Protein AF-A0A5B0MD81-F1 (afdb_monomer)

Secondary structure (DSSP, 8-state):
-----------SSTGGGG--HHHHTS-HHHHHHHHHHHHHHHHHHHHTTSTT-HHHHHHHHH--HHHHHHHHH-HHHHHHHHHTTSSS--PPPGGGGGGHHHHHHHHHHHHHHHHHHHHS-GGGGGGHHHHHHHHHHHHHHTSTTHHHHHHHHTT-HHHHHHHHHHHHHHHHHHHHHHHHHHHHHHHHHHT----HHHHHHHHHHHHHHHHHHHHHHHHHHHHHHHH-HHHHHHHHH-GGGSPP-HHHHHHHHHHHHHHHHHHHHHHHHHHHHHHHHHHT--

Organism: NCBI:txid56615

Radius of gyration: 21.49 Å; Cα contacts (8 Å, |Δi|>4): 204; chains: 1; bounding box: 50×43×73 Å

Sequence (282 aa):
MVKQLTPSFITDQCFWKFGFSFSQVLDEKDKVRMNFELLIAHLFLNGNRLRGFQEWDSFEKSFGRKKYLDHLKNPDRLKLSTSLQVEGKEEVPPSLIGTDQEFSGDVNNLVKLFLATLNGPKKTRALSGLVCELLDFININISPGILDRSFKKLGSSKNLRLQFDLILIPTRINYSMAVAMEFHDIAERNGLSLAPKVMESIFISYQDRVISLNKELIKVYSQLKNRYGSLSSWLKQNPEYSKINEKSLNQWLKAMTIIIEECATEAKELDRRIQAAHGIAH

Solvent-accessible surface area (backbone atoms only — not comparable to full-atom values): 16142 Å² total; per-residue (Å²): 139,91,81,83,84,70,83,84,67,72,54,75,74,65,77,69,54,70,62,50,72,75,62,75,74,48,53,72,57,55,50,55,47,51,28,53,54,36,46,50,53,53,40,49,64,57,51,73,69,48,79,89,43,65,56,54,59,52,35,66,76,62,53,63,66,64,61,57,55,57,51,64,67,37,72,80,62,51,59,62,42,59,62,62,69,77,50,98,77,72,79,80,60,76,83,62,59,76,61,45,72,83,49,43,63,49,51,52,41,46,52,51,35,37,54,45,20,71,75,45,59,78,82,43,39,78,44,34,41,44,45,41,51,52,51,49,49,40,24,56,64,74,40,75,59,50,58,60,57,54,34,48,76,69,76,43,35,70,62,52,49,52,54,46,50,44,36,35,45,57,46,53,36,55,48,45,56,49,52,53,51,53,49,50,54,47,35,69,74,67,61,58,86,64,57,35,61,57,53,26,53,39,51,50,55,40,52,52,50,41,54,51,44,50,54,51,48,54,54,57,51,57,57,44,82,75,73,40,71,70,57,55,55,49,39,71,78,40,58,88,51,47,80,76,58,63,68,60,53,52,52,50,52,53,53,51,51,50,55,35,52,50,24,51,50,52,32,53,52,52,53,50,52,52,51,54,61,61,67,67,75,115

pLDDT: mean 77.21, std 17.63, range [24.88, 96.75]

Mean predicted aligned error: 9.78 Å

Structure (mmCIF, N/CA/C/O backbone):
data_AF-A0A5B0MD81-F1
#
_entry.id   AF-A0A5B0MD81-F1
#
loop_
_atom_site.group_PDB
_atom_site.id
_atom_site.type_symbol
_atom_site.label_atom_id
_atom_site.label_alt_id
_atom_site.label_comp_id
_atom_site.label_asym_id
_atom_site.label_entity_id
_atom_site.label_seq_id
_atom_site.pdbx_PDB_ins_code
_atom_site.Cartn_x
_atom_site.Cartn_y
_atom_site.Cartn_z
_atom_site.occupancy
_atom_site.B_iso_or_equiv
_atom_site.auth_seq_id
_atom_site.auth_comp_id
_atom_site.auth_asym_id
_atom_site.auth_atom_id
_atom_site.pdbx_PDB_model_num
ATOM 1 N N . MET A 1 1 ? 16.309 -18.663 2.955 1.00 24.88 1 MET A N 1
ATOM 2 C CA . MET A 1 1 ? 15.019 -19.100 3.532 1.00 24.88 1 MET A CA 1
ATOM 3 C C . MET A 1 1 ? 13.961 -18.066 3.150 1.00 24.88 1 MET A C 1
ATOM 5 O O . MET A 1 1 ? 13.699 -17.156 3.917 1.00 24.88 1 MET A O 1
ATOM 9 N N . VAL A 1 2 ? 13.433 -18.142 1.924 1.00 28.61 2 VAL A N 1
ATOM 10 C CA . VAL A 1 2 ? 12.405 -17.220 1.405 1.00 28.61 2 VAL A CA 1
ATOM 11 C C . VAL A 1 2 ? 11.122 -18.035 1.298 1.00 28.61 2 VAL A C 1
ATOM 13 O O . VAL A 1 2 ? 10.921 -18.770 0.337 1.00 28.61 2 VAL A O 1
ATOM 16 N N . LYS A 1 3 ? 10.311 -18.031 2.355 1.00 25.98 3 LYS A N 1
ATOM 17 C CA . LYS A 1 3 ? 8.990 -18.667 2.357 1.00 25.98 3 LYS A CA 1
ATOM 18 C C . LYS A 1 3 ? 7.984 -17.664 2.907 1.00 25.98 3 LYS A C 1
ATOM 20 O O . LYS A 1 3 ? 8.165 -17.171 4.012 1.00 25.98 3 LYS A O 1
ATOM 25 N N . GLN A 1 4 ? 6.940 -17.437 2.107 1.00 30.12 4 GLN A N 1
ATOM 26 C CA . GLN A 1 4 ? 5.754 -16.614 2.368 1.00 30.12 4 GLN A CA 1
ATOM 27 C C . GLN A 1 4 ? 5.963 -15.093 2.360 1.00 30.12 4 GLN A C 1
ATOM 29 O O . GLN A 1 4 ? 5.659 -14.406 3.328 1.00 30.12 4 GLN A O 1
ATOM 34 N N . LEU A 1 5 ? 6.371 -14.548 1.213 1.00 35.88 5 LEU A N 1
ATOM 35 C CA . LEU A 1 5 ? 5.924 -13.213 0.812 1.00 35.88 5 LEU A CA 1
ATOM 36 C C . LEU A 1 5 ? 4.733 -13.410 -0.131 1.00 35.88 5 LEU A C 1
ATOM 38 O O . LEU A 1 5 ? 4.873 -13.448 -1.343 1.00 35.88 5 LEU A O 1
ATOM 42 N N . THR A 1 6 ? 3.552 -13.667 0.433 1.00 31.86 6 THR A N 1
ATOM 43 C CA . THR A 1 6 ? 2.309 -13.484 -0.331 1.00 31.86 6 THR A CA 1
ATOM 44 C C . THR A 1 6 ? 2.173 -11.984 -0.605 1.00 31.86 6 THR A C 1
ATOM 46 O O . THR A 1 6 ? 2.229 -11.223 0.366 1.00 31.86 6 THR A O 1
ATOM 49 N N . PRO A 1 7 ? 2.033 -11.553 -1.873 1.00 35.59 7 PRO A N 1
ATOM 50 C CA . PRO A 1 7 ? 2.118 -10.148 -2.257 1.00 35.59 7 PRO A CA 1
ATOM 51 C C . PRO A 1 7 ? 1.008 -9.373 -1.559 1.00 35.59 7 PRO A C 1
ATOM 53 O O . PRO A 1 7 ? -0.172 -9.613 -1.804 1.00 35.59 7 PRO A O 1
ATOM 56 N N . SER A 1 8 ? 1.392 -8.492 -0.633 1.00 35.53 8 SER A N 1
ATOM 57 C CA . SER A 1 8 ? 0.434 -7.936 0.309 1.00 35.53 8 SER A CA 1
ATOM 58 C C . SER A 1 8 ? -0.376 -6.760 -0.226 1.00 35.53 8 SER A C 1
ATOM 60 O O . SER A 1 8 ? -1.258 -6.340 0.501 1.00 35.53 8 SER A O 1
ATOM 62 N N . PHE A 1 9 ? -0.184 -6.250 -1.450 1.00 42.00 9 PHE A N 1
ATOM 63 C CA . PHE A 1 9 ? -0.992 -5.134 -1.973 1.00 42.00 9 PHE A CA 1
ATOM 64 C C . PHE A 1 9 ? -0.947 -5.010 -3.492 1.00 42.00 9 PHE A C 1
ATOM 66 O O . PHE A 1 9 ? -0.219 -4.172 -3.994 1.00 42.00 9 PHE A O 1
ATOM 73 N N . ILE A 1 10 ? -1.743 -5.753 -4.265 1.00 45.66 10 ILE A N 1
ATOM 74 C CA . ILE A 1 10 ? -1.863 -5.443 -5.704 1.00 45.66 10 ILE A CA 1
ATOM 75 C C . ILE A 1 10 ? -2.731 -4.198 -5.875 1.00 45.66 10 ILE A C 1
ATOM 77 O O . ILE A 1 10 ? -3.841 -4.309 -6.364 1.00 45.66 10 ILE A O 1
ATOM 81 N N . THR A 1 11 ? -2.266 -3.023 -5.463 1.00 40.81 11 THR A N 1
ATOM 82 C CA . THR A 1 11 ? -2.953 -1.779 -5.791 1.00 40.81 11 THR A CA 1
ATOM 83 C C . THR A 1 11 ? -2.134 -0.534 -5.633 1.00 40.81 11 THR A C 1
ATOM 85 O O . THR A 1 11 ? -1.469 -0.313 -4.629 1.00 40.81 11 THR A O 1
ATOM 88 N N . ASP A 1 12 ? -2.325 0.282 -6.656 1.00 39.66 12 ASP A N 1
ATOM 89 C CA . ASP A 1 12 ? -1.696 1.535 -6.991 1.00 39.66 12 ASP A CA 1
ATOM 90 C C . ASP A 1 12 ? -0.222 1.482 -7.423 1.00 39.66 12 ASP A C 1
ATOM 92 O O . ASP A 1 12 ? 0.716 1.141 -6.704 1.00 39.66 12 ASP A O 1
ATOM 96 N N . GLN A 1 13 ? -0.050 1.886 -8.683 1.00 49.25 13 GLN A N 1
ATOM 97 C CA . GLN A 1 13 ? 1.169 2.373 -9.333 1.00 49.25 13 GLN A CA 1
ATOM 98 C C . GLN A 1 13 ? 2.310 1.396 -9.619 1.00 49.25 13 GLN A C 1
ATOM 100 O O . GLN A 1 13 ? 3.076 1.663 -10.538 1.00 49.25 13 GLN A O 1
ATOM 105 N N . CYS A 1 14 ? 2.449 0.283 -8.909 1.00 44.81 14 CYS A N 1
ATOM 106 C CA . CYS A 1 14 ? 3.584 -0.614 -9.149 1.00 44.81 14 CYS A CA 1
ATOM 107 C C . CYS A 1 14 ? 3.372 -1.451 -10.423 1.00 44.81 14 CYS A C 1
ATOM 109 O O . CYS A 1 14 ? 4.181 -1.407 -11.343 1.00 44.81 14 CYS A O 1
ATOM 111 N N . PHE A 1 15 ? 2.216 -2.111 -10.541 1.00 48.97 15 PHE A N 1
ATOM 112 C CA . PHE A 1 15 ? 1.942 -3.010 -11.668 1.00 48.97 15 PHE A CA 1
ATOM 113 C C . PHE A 1 15 ? 1.731 -2.285 -13.010 1.00 48.97 15 PHE A C 1
ATOM 115 O O . PHE A 1 15 ? 2.049 -2.816 -14.070 1.00 48.97 15 PHE A O 1
ATOM 122 N N . TRP A 1 16 ? 1.223 -1.049 -12.971 1.00 45.81 16 TRP A N 1
ATOM 123 C CA . TRP A 1 16 ? 0.988 -0.221 -14.161 1.00 45.81 16 TRP A CA 1
ATOM 124 C C . TRP A 1 16 ? 2.276 0.151 -14.893 1.00 45.81 16 TRP A C 1
ATOM 126 O O . TRP A 1 16 ? 2.296 0.263 -16.116 1.00 45.81 16 TRP A O 1
ATOM 136 N N . LYS A 1 17 ? 3.365 0.321 -14.139 1.00 49.31 17 LYS A N 1
ATOM 137 C CA . LYS A 1 17 ? 4.661 0.731 -14.682 1.00 49.31 17 LYS A CA 1
ATOM 138 C C . LYS A 1 17 ? 5.317 -0.363 -15.508 1.00 49.31 17 LYS A C 1
ATOM 140 O O . LYS A 1 17 ? 6.112 -0.035 -16.374 1.00 49.31 17 LYS A O 1
ATOM 145 N N . PHE A 1 18 ? 4.908 -1.623 -15.339 1.00 49.41 18 PHE A N 1
ATOM 146 C CA . PHE A 1 18 ? 5.368 -2.738 -16.169 1.00 49.41 18 PHE A CA 1
ATOM 147 C C . PHE A 1 18 ? 5.009 -2.603 -17.653 1.00 49.41 18 PHE A C 1
ATOM 149 O O . PHE A 1 18 ? 5.420 -3.439 -18.452 1.00 49.41 18 PHE A O 1
ATOM 156 N N . GLY A 1 19 ? 4.261 -1.560 -18.039 1.00 44.69 19 GLY A N 1
ATOM 157 C CA . GLY A 1 19 ? 4.123 -1.164 -19.436 1.00 44.69 19 GLY A CA 1
ATOM 158 C C . GLY A 1 19 ? 3.398 -2.202 -20.283 1.00 44.69 19 GLY A C 1
ATOM 159 O O . GLY A 1 19 ? 3.498 -2.163 -21.508 1.00 44.69 19 GLY A O 1
ATOM 160 N N . PHE A 1 20 ? 2.666 -3.127 -19.649 1.00 53.06 20 PHE A N 1
ATOM 161 C CA . PHE A 1 20 ? 1.848 -4.092 -20.361 1.00 53.06 20 PHE A CA 1
ATOM 162 C C . PHE A 1 20 ? 0.929 -3.344 -21.325 1.00 53.06 20 PHE A C 1
ATOM 164 O O . PHE A 1 20 ? 0.234 -2.412 -20.918 1.00 53.06 20 PHE A O 1
ATOM 171 N N . SER A 1 21 ? 0.895 -3.751 -22.592 1.00 46.81 21 SER A N 1
ATOM 172 C CA . SER A 1 21 ? 0.179 -3.030 -23.653 1.00 46.81 21 SER A CA 1
ATOM 173 C C . SER A 1 21 ? -1.307 -2.844 -23.323 1.00 46.81 21 SER A C 1
ATOM 175 O O . SER A 1 21 ? -1.894 -1.815 -23.644 1.00 46.81 21 SER A O 1
ATOM 177 N N . PHE A 1 22 ? -1.900 -3.795 -22.590 1.00 54.06 22 PHE A N 1
ATOM 178 C CA . PHE A 1 22 ? -3.286 -3.699 -22.130 1.00 54.06 22 PHE A CA 1
ATOM 179 C C . PHE A 1 22 ? -3.524 -2.560 -21.123 1.00 54.06 22 PHE A C 1
ATOM 181 O O . PHE A 1 22 ? -4.648 -2.103 -20.988 1.00 54.06 22 PHE A O 1
ATOM 188 N N . SER A 1 23 ? -2.503 -2.081 -20.407 1.00 54.38 23 SER A N 1
ATOM 189 C CA . SER A 1 23 ? -2.638 -0.964 -19.461 1.00 54.38 23 SER A CA 1
ATOM 190 C C . SER A 1 23 ? -2.698 0.403 -20.137 1.00 54.38 23 SER A C 1
ATOM 192 O O . SER A 1 23 ? -3.264 1.341 -19.578 1.00 54.38 23 SER A O 1
ATOM 194 N N . GLN A 1 24 ? -2.135 0.510 -21.344 1.00 57.88 24 GLN A N 1
ATOM 195 C CA . GLN A 1 24 ? -2.112 1.744 -22.130 1.00 57.88 24 GLN A CA 1
ATOM 196 C C . GLN A 1 24 ? -3.473 2.044 -22.768 1.00 57.88 24 GLN A C 1
ATOM 198 O O . GLN A 1 24 ? -3.741 3.189 -23.114 1.00 57.88 24 GLN A O 1
ATOM 203 N N . VAL A 1 25 ? -4.336 1.031 -22.896 1.00 65.62 25 VAL A N 1
ATOM 204 C CA . VAL A 1 25 ? -5.698 1.175 -23.432 1.00 65.62 25 VAL A CA 1
ATOM 205 C C . VAL A 1 25 ? -6.753 1.417 -22.351 1.00 65.62 25 VAL A C 1
ATOM 207 O O . VAL A 1 25 ? -7.907 1.664 -22.686 1.00 65.62 25 VAL A O 1
ATOM 210 N N . LEU A 1 26 ? -6.379 1.346 -21.068 1.00 67.38 26 LEU A N 1
ATOM 211 C CA . LEU A 1 26 ? -7.293 1.622 -19.962 1.00 67.38 26 LEU A CA 1
ATOM 212 C C . LEU A 1 26 ? -7.318 3.115 -19.661 1.00 67.38 26 LEU A C 1
ATOM 214 O O . LEU A 1 26 ? -6.270 3.744 -19.472 1.00 67.38 26 LEU A O 1
ATOM 218 N N . ASP A 1 27 ? -8.525 3.662 -19.559 1.00 73.44 27 ASP A N 1
ATOM 219 C CA . ASP A 1 27 ? -8.708 5.010 -19.050 1.00 73.44 27 ASP A CA 1
ATOM 220 C C . ASP A 1 27 ? -8.428 5.069 -17.535 1.00 73.44 27 ASP A C 1
ATOM 222 O O . ASP A 1 27 ? -8.284 4.054 -16.844 1.00 73.44 27 ASP A O 1
ATOM 226 N N . GLU A 1 28 ? -8.299 6.280 -16.995 1.00 72.75 28 GLU A N 1
ATOM 227 C CA . GLU A 1 28 ? -7.980 6.469 -15.575 1.00 72.75 28 GLU A CA 1
ATOM 228 C C . GLU A 1 28 ? -9.060 5.890 -14.647 1.00 72.75 28 GLU A C 1
ATOM 230 O O . GLU A 1 28 ? -8.778 5.412 -13.549 1.00 72.75 28 GLU A O 1
ATOM 235 N N . LYS A 1 29 ? -10.310 5.862 -15.108 1.00 75.94 29 LYS A N 1
ATOM 236 C CA . LYS A 1 29 ? -11.444 5.343 -14.348 1.00 75.94 29 LYS A CA 1
ATOM 237 C C . LYS A 1 29 ? -11.365 3.828 -14.198 1.00 75.94 29 LYS A C 1
ATOM 239 O O . LYS A 1 29 ? -11.572 3.312 -13.097 1.00 75.94 29 LYS A O 1
ATOM 244 N N . ASP A 1 30 ? -11.050 3.120 -15.273 1.00 77.50 30 ASP A N 1
ATOM 245 C CA . ASP A 1 30 ? -10.854 1.678 -15.253 1.00 77.50 30 ASP A CA 1
ATOM 246 C C . ASP A 1 30 ? -9.671 1.309 -14.361 1.00 77.50 30 ASP A C 1
ATOM 248 O O . ASP A 1 30 ? -9.776 0.367 -13.574 1.00 77.50 30 ASP A O 1
ATOM 252 N N . LYS A 1 31 ? -8.593 2.103 -14.373 1.00 74.56 31 LYS A N 1
ATOM 253 C CA . LYS A 1 31 ? -7.455 1.916 -13.458 1.00 74.56 31 LYS A CA 1
ATOM 254 C C . LYS A 1 31 ? -7.861 2.066 -11.994 1.00 74.56 31 LYS A C 1
ATOM 256 O O . LYS A 1 31 ? -7.587 1.173 -11.191 1.00 74.56 31 LYS A O 1
ATOM 261 N N . VAL A 1 32 ? -8.561 3.147 -11.643 1.00 78.88 32 VAL A N 1
ATOM 262 C CA . VAL A 1 32 ? -9.052 3.393 -10.275 1.00 78.88 32 VAL A CA 1
ATOM 263 C C . VAL A 1 32 ? -10.014 2.287 -9.829 1.00 78.88 32 VAL A C 1
ATOM 265 O O . VAL A 1 32 ? -9.937 1.812 -8.694 1.00 78.88 32 VAL A O 1
ATOM 268 N N . ARG A 1 33 ? -10.890 1.813 -10.720 1.00 82.62 33 ARG A N 1
ATOM 269 C CA . ARG A 1 33 ? -11.793 0.696 -10.430 1.00 82.62 33 ARG A CA 1
ATOM 270 C C . ARG A 1 33 ? -11.046 -0.618 -10.227 1.00 82.62 33 ARG A C 1
ATOM 272 O O . ARG A 1 33 ? -11.323 -1.317 -9.255 1.00 82.62 33 ARG A O 1
ATOM 279 N N . MET A 1 34 ? -10.127 -0.965 -11.125 1.00 79.31 34 MET A N 1
ATOM 280 C CA . MET A 1 34 ? -9.303 -2.167 -10.999 1.00 79.31 34 MET A CA 1
ATOM 281 C C . MET A 1 34 ? -8.526 -2.149 -9.690 1.00 79.31 34 MET A C 1
ATOM 283 O O . MET A 1 34 ? -8.518 -3.154 -8.983 1.00 79.31 34 MET A O 1
ATOM 287 N N . ASN A 1 35 ? -7.964 -0.992 -9.326 1.00 78.19 35 ASN A N 1
ATOM 288 C CA . ASN A 1 35 ? -7.345 -0.808 -8.028 1.00 78.19 35 ASN A CA 1
ATOM 289 C C . ASN A 1 35 ? -8.349 -1.144 -6.908 1.00 78.19 35 ASN A C 1
ATOM 291 O O . ASN A 1 35 ? -8.144 -2.076 -6.136 1.00 78.19 35 ASN A O 1
ATOM 295 N N . PHE A 1 36 ? -9.493 -0.467 -6.847 1.00 85.44 36 PHE A N 1
ATOM 296 C CA . PHE A 1 36 ? -10.475 -0.748 -5.799 1.00 85.44 36 PHE A CA 1
ATOM 297 C C . PHE A 1 36 ? -10.835 -2.241 -5.686 1.00 85.44 36 PHE A C 1
ATOM 299 O O . PHE A 1 36 ? -10.861 -2.803 -4.591 1.00 85.44 36 PHE A O 1
ATOM 306 N N . GLU A 1 37 ? -11.078 -2.910 -6.812 1.00 85.62 37 GLU A N 1
ATOM 307 C CA . GLU A 1 37 ? -11.433 -4.327 -6.818 1.00 85.62 37 GLU A CA 1
ATOM 308 C C . GLU A 1 37 ? -10.306 -5.231 -6.298 1.00 85.62 37 GLU A C 1
ATOM 310 O O . GLU A 1 37 ? -10.585 -6.169 -5.545 1.00 85.62 37 GLU A O 1
ATOM 315 N N . LEU A 1 38 ? -9.050 -4.932 -6.632 1.00 82.62 38 LEU A N 1
ATOM 316 C CA . LEU A 1 38 ? -7.890 -5.673 -6.143 1.00 82.62 38 LEU A CA 1
ATOM 317 C C . LEU A 1 38 ? -7.631 -5.428 -4.647 1.00 82.62 38 LEU A C 1
ATOM 319 O O . LEU A 1 38 ? -7.345 -6.389 -3.930 1.00 82.62 38 LEU A O 1
ATOM 323 N N . LEU A 1 39 ? -7.819 -4.196 -4.149 1.00 85.38 39 LEU A N 1
ATOM 324 C CA . LEU A 1 39 ? -7.737 -3.876 -2.714 1.00 85.38 39 LEU A CA 1
ATOM 325 C C . LEU A 1 39 ? -8.718 -4.729 -1.921 1.00 85.38 39 LEU A C 1
ATOM 327 O O . LEU A 1 39 ? -8.351 -5.366 -0.932 1.00 85.38 39 LEU A O 1
ATOM 331 N N . ILE A 1 40 ? -9.971 -4.760 -2.377 1.00 87.38 40 ILE A N 1
ATOM 332 C CA . ILE A 1 40 ? -11.032 -5.530 -1.733 1.00 87.38 40 ILE A CA 1
ATOM 333 C C . ILE A 1 40 ? -10.737 -7.021 -1.799 1.00 87.38 40 ILE A C 1
ATOM 335 O O . ILE A 1 40 ? -10.794 -7.690 -0.769 1.00 87.38 40 ILE A O 1
ATOM 339 N N . ALA A 1 41 ? -10.394 -7.550 -2.974 1.00 86.25 41 ALA A N 1
ATOM 340 C CA . ALA A 1 41 ? -10.077 -8.967 -3.120 1.00 86.25 41 ALA A CA 1
ATOM 341 C C . ALA A 1 41 ? -8.944 -9.383 -2.173 1.00 86.25 41 ALA A C 1
ATOM 343 O O . ALA A 1 41 ? -9.030 -10.416 -1.507 1.00 86.25 41 ALA A O 1
ATOM 344 N N . HIS A 1 42 ? -7.911 -8.549 -2.063 1.00 82.69 42 HIS A N 1
ATOM 345 C CA . HIS A 1 42 ? -6.763 -8.843 -1.231 1.00 82.69 42 HIS A CA 1
ATOM 346 C C . HIS A 1 42 ? -7.061 -8.711 0.274 1.00 82.69 42 HIS A C 1
ATOM 348 O O . HIS A 1 42 ? -6.655 -9.575 1.060 1.00 82.69 42 HIS A O 1
ATOM 354 N N . LEU A 1 43 ? -7.838 -7.703 0.685 1.00 88.44 43 LEU A N 1
ATOM 355 C CA . LEU A 1 43 ? -8.327 -7.583 2.059 1.00 88.44 43 LEU A CA 1
ATOM 356 C C . LEU A 1 43 ? -9.171 -8.805 2.454 1.00 88.44 43 LEU A C 1
ATOM 358 O O . LEU A 1 43 ? -8.910 -9.405 3.493 1.00 88.44 43 LEU A O 1
ATOM 362 N N . PHE A 1 44 ? -10.123 -9.221 1.612 1.00 90.12 44 PHE A N 1
ATOM 363 C CA . PHE A 1 44 ? -10.991 -10.377 1.876 1.00 90.12 44 PHE A CA 1
ATOM 364 C C . PHE A 1 44 ? -10.220 -11.696 1.916 1.00 90.12 44 PHE A C 1
ATOM 366 O O . PHE A 1 44 ? -10.450 -12.514 2.806 1.00 90.12 44 PHE A O 1
ATOM 373 N N . LEU A 1 45 ? -9.253 -11.893 1.015 1.00 87.94 45 LEU A N 1
ATOM 374 C CA . LEU A 1 45 ? -8.413 -13.091 1.011 1.00 87.94 45 LEU A CA 1
ATOM 375 C C . LEU A 1 45 ? -7.664 -13.277 2.338 1.00 87.94 45 LEU A C 1
ATOM 377 O O . LEU A 1 45 ? -7.542 -14.402 2.824 1.00 87.94 45 LEU A O 1
ATOM 381 N N . ASN A 1 46 ? -7.154 -12.191 2.922 1.00 87.50 46 ASN A N 1
ATOM 382 C CA . ASN A 1 46 ? -6.427 -12.251 4.190 1.00 87.50 46 ASN A CA 1
ATOM 383 C C . ASN A 1 46 ? -7.358 -12.231 5.400 1.00 87.50 46 ASN A C 1
ATOM 385 O O . ASN A 1 46 ? -7.101 -12.944 6.369 1.00 87.50 46 ASN A O 1
ATOM 389 N N . GLY A 1 47 ? -8.447 -11.468 5.340 1.00 88.94 47 GLY A N 1
ATOM 390 C CA . GLY A 1 47 ? -9.433 -11.391 6.411 1.00 88.94 47 GLY A CA 1
ATOM 391 C C . GLY A 1 47 ? -10.103 -12.735 6.665 1.00 88.94 47 GLY A C 1
ATOM 392 O O . GLY A 1 47 ? -10.124 -13.204 7.800 1.00 88.94 47 GLY A O 1
ATOM 393 N N . ASN A 1 48 ? -10.480 -13.449 5.602 1.00 90.38 48 ASN A N 1
ATOM 394 C CA . ASN A 1 48 ? -11.130 -14.760 5.697 1.00 90.38 48 ASN A CA 1
ATOM 395 C C . ASN A 1 48 ? -10.227 -15.861 6.280 1.00 90.38 48 ASN A C 1
ATOM 397 O O . ASN A 1 48 ? -10.707 -16.927 6.671 1.00 90.38 48 ASN A O 1
ATOM 401 N N . ARG A 1 49 ? -8.913 -15.619 6.391 1.00 88.81 49 ARG A N 1
ATOM 402 C CA . ARG A 1 49 ? -7.983 -16.515 7.100 1.00 88.81 49 ARG A CA 1
ATOM 403 C C . ARG A 1 49 ? -8.063 -16.353 8.623 1.00 88.81 49 ARG A C 1
ATOM 405 O O . ARG A 1 49 ? -7.623 -17.242 9.351 1.00 88.81 49 ARG A O 1
ATOM 412 N N . LEU A 1 50 ? -8.635 -15.260 9.128 1.00 86.12 50 LEU A N 1
ATOM 413 C CA . LEU A 1 50 ? -8.741 -14.955 10.556 1.00 86.12 50 LEU A CA 1
ATOM 414 C C . LEU A 1 50 ? -10.056 -15.460 11.156 1.00 86.12 50 LEU A C 1
ATOM 416 O O . LEU A 1 50 ? -10.898 -14.686 11.603 1.00 86.12 50 LEU A O 1
ATOM 420 N N . ARG A 1 51 ? -10.207 -16.787 11.231 1.00 79.62 51 ARG A N 1
ATOM 421 C CA . ARG A 1 51 ? -11.387 -17.412 11.853 1.00 79.62 51 ARG A CA 1
ATOM 422 C C . ARG A 1 51 ? -11.627 -16.891 13.278 1.00 79.62 51 ARG A C 1
ATOM 424 O O . ARG A 1 51 ? -10.708 -16.904 14.106 1.00 79.62 51 ARG A O 1
ATOM 431 N N . GLY A 1 52 ? -12.871 -16.493 13.552 1.00 81.44 52 GLY A N 1
ATOM 432 C CA . GLY A 1 52 ? -13.338 -16.048 14.868 1.00 81.44 52 GLY A CA 1
ATOM 433 C C . GLY A 1 52 ? -12.938 -14.620 15.246 1.00 81.44 52 GLY A C 1
ATOM 434 O O . GLY A 1 52 ? -13.016 -14.270 16.422 1.00 81.44 52 GLY A O 1
ATOM 435 N N . PHE A 1 53 ? -12.472 -13.805 14.293 1.00 89.88 53 PHE A N 1
ATOM 436 C CA . PHE A 1 53 ? -12.224 -12.384 14.525 1.00 89.88 53 PHE A CA 1
ATOM 437 C C . PHE A 1 53 ? -13.511 -11.586 14.273 1.00 89.88 53 PHE A C 1
ATOM 439 O O . PHE A 1 53 ? -13.846 -11.268 13.135 1.00 89.88 53 PHE A O 1
ATOM 446 N N . GLN A 1 54 ? -14.241 -11.274 15.347 1.00 89.62 54 GLN A N 1
ATOM 447 C CA . GLN A 1 54 ? -15.599 -10.720 15.275 1.00 89.62 54 GLN A CA 1
ATOM 448 C C . GLN A 1 54 ? -15.687 -9.398 14.504 1.00 89.62 54 GLN A C 1
ATOM 450 O O . GLN A 1 54 ? -16.680 -9.142 13.819 1.00 89.62 54 GLN A O 1
ATOM 455 N N . GLU A 1 55 ? -14.664 -8.551 14.595 1.00 91.00 55 GLU A N 1
ATOM 456 C CA . GLU A 1 55 ? -14.613 -7.279 13.880 1.00 91.00 55 GLU A CA 1
ATOM 457 C C . GLU A 1 55 ? -14.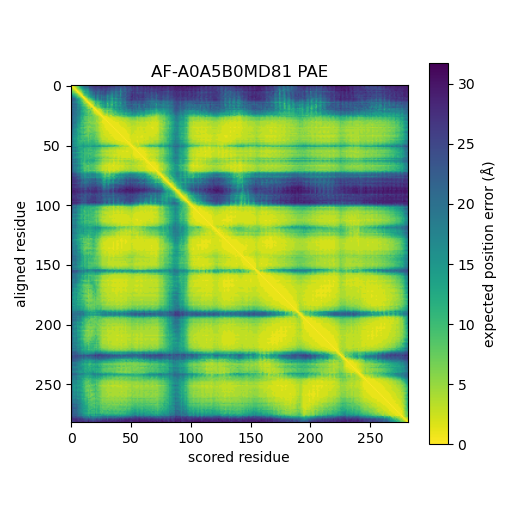456 -7.478 12.373 1.00 91.00 55 GLU A C 1
ATOM 459 O O . GLU A 1 55 ? -15.057 -6.725 11.604 1.00 91.00 55 GLU A O 1
ATOM 464 N N . TRP A 1 56 ? -13.722 -8.513 11.945 1.00 92.50 56 TRP A N 1
ATOM 465 C CA . TRP A 1 56 ? -13.686 -8.916 10.539 1.00 92.50 56 TRP A CA 1
ATOM 466 C C . TRP A 1 56 ? -15.051 -9.426 10.085 1.00 92.50 56 TRP A C 1
ATOM 468 O O . TRP A 1 56 ? -15.588 -8.902 9.115 1.00 92.50 56 TRP A O 1
ATOM 478 N N . ASP A 1 57 ? -15.652 -10.363 10.823 1.00 90.38 57 ASP A N 1
ATOM 479 C CA . ASP A 1 57 ? -16.957 -10.940 10.469 1.00 90.38 57 ASP A CA 1
ATOM 480 C C . ASP A 1 57 ? -18.051 -9.856 10.376 1.00 90.38 57 ASP A C 1
ATOM 482 O O . ASP A 1 57 ? -18.958 -9.916 9.543 1.00 90.38 57 ASP A O 1
ATOM 486 N N . SER A 1 58 ? -17.972 -8.837 11.237 1.00 89.69 58 SER A N 1
ATOM 487 C CA . SER A 1 58 ? -18.884 -7.688 11.231 1.00 89.69 58 SER A CA 1
ATOM 488 C C . SER A 1 58 ? -18.649 -6.770 10.030 1.00 89.69 58 SER A C 1
ATOM 490 O O . SER A 1 58 ? -19.605 -6.292 9.412 1.00 89.69 58 SER A O 1
ATOM 492 N N . PHE A 1 59 ? -17.385 -6.516 9.685 1.00 91.44 59 PHE A N 1
ATOM 493 C CA . PHE A 1 59 ? -17.027 -5.756 8.493 1.00 91.44 59 PHE A CA 1
ATOM 494 C C . PHE A 1 59 ? -17.475 -6.482 7.218 1.00 91.44 59 PHE A C 1
ATOM 496 O O . PHE A 1 59 ? -18.175 -5.886 6.406 1.00 91.44 59 PHE A O 1
ATOM 503 N N . GLU A 1 60 ? -17.163 -7.772 7.081 1.00 91.38 60 GLU A N 1
ATOM 504 C CA . GLU A 1 60 ? -17.506 -8.591 5.913 1.00 91.38 60 GLU A CA 1
ATOM 505 C C . GLU A 1 60 ? -19.011 -8.552 5.613 1.00 91.38 60 GLU A C 1
ATOM 507 O O . GLU A 1 60 ? -19.417 -8.324 4.474 1.00 91.38 60 GLU A O 1
ATOM 512 N N . LYS A 1 61 ? -19.850 -8.695 6.647 1.00 88.44 61 LYS A N 1
ATOM 513 C CA . LYS A 1 61 ? -21.317 -8.661 6.513 1.00 88.44 61 LYS A CA 1
ATOM 514 C C . LYS A 1 61 ? -21.876 -7.292 6.142 1.00 88.44 61 LYS A C 1
ATOM 516 O O . LYS A 1 61 ? -22.965 -7.217 5.579 1.00 88.44 61 LYS A O 1
ATOM 521 N N . SER A 1 62 ? -21.189 -6.217 6.521 1.00 86.69 62 SER A N 1
ATOM 522 C CA . SER A 1 62 ? -21.698 -4.850 6.367 1.00 86.69 62 SER A CA 1
ATOM 523 C C . SER A 1 62 ? -21.130 -4.117 5.157 1.00 86.69 62 SER A C 1
ATOM 525 O O . SER A 1 62 ? -21.751 -3.164 4.693 1.00 86.69 62 SER A O 1
ATOM 527 N N . PHE A 1 63 ? -19.978 -4.540 4.634 1.00 89.06 63 PHE A N 1
ATOM 528 C CA . PHE A 1 63 ? -19.288 -3.822 3.573 1.00 89.06 63 PHE A CA 1
ATOM 529 C C . PHE A 1 63 ? -20.029 -3.911 2.234 1.00 89.06 63 PHE A C 1
ATOM 531 O O . PHE A 1 63 ? -20.105 -4.958 1.585 1.00 89.06 63 PHE A O 1
ATOM 538 N N . GLY A 1 64 ? -20.543 -2.775 1.771 1.00 86.31 64 GLY A N 1
ATOM 539 C CA . GLY A 1 64 ? -21.314 -2.697 0.540 1.00 86.31 64 GLY A CA 1
ATOM 540 C C . GLY A 1 64 ? -20.429 -2.502 -0.686 1.00 86.31 64 GLY A C 1
ATOM 541 O O . GLY A 1 64 ? -20.399 -1.408 -1.236 1.00 86.31 64 GLY A O 1
ATOM 542 N N . ARG A 1 65 ? -19.754 -3.541 -1.198 1.00 87.19 65 ARG A N 1
ATOM 543 C CA . ARG A 1 65 ? -18.883 -3.410 -2.397 1.00 87.19 65 ARG A CA 1
ATOM 544 C C . ARG A 1 65 ? -19.586 -2.742 -3.592 1.00 87.19 65 ARG A C 1
ATOM 546 O O . ARG A 1 65 ? -18.975 -1.940 -4.295 1.00 87.19 65 ARG A O 1
ATOM 553 N N . LYS A 1 66 ? -20.869 -3.055 -3.822 1.00 87.31 66 LYS A N 1
ATOM 554 C CA . LYS A 1 66 ? -21.637 -2.578 -4.985 1.00 87.31 66 LYS A CA 1
ATOM 555 C C . LYS A 1 66 ? -21.750 -1.048 -5.049 1.00 87.31 66 LYS A C 1
ATOM 557 O O . LYS A 1 66 ? -21.521 -0.492 -6.116 1.00 87.31 66 LYS A O 1
ATOM 562 N N . LYS A 1 67 ? -22.015 -0.368 -3.925 1.00 87.75 67 LYS A N 1
ATOM 563 C CA . LYS A 1 67 ? -22.159 1.103 -3.910 1.00 87.75 67 LYS A CA 1
ATOM 564 C C . LYS A 1 67 ? -20.871 1.828 -4.309 1.00 87.75 67 LYS A C 1
ATOM 566 O O . LYS A 1 67 ? -20.929 2.809 -5.039 1.00 87.75 67 LYS A O 1
ATOM 571 N N . TYR A 1 68 ? -19.704 1.306 -3.927 1.00 88.19 68 TYR A N 1
ATOM 572 C CA . TYR A 1 68 ? -18.418 1.862 -4.360 1.00 88.19 68 TYR A CA 1
ATOM 573 C C . TYR A 1 68 ? -18.188 1.677 -5.861 1.00 88.19 68 TYR A C 1
ATOM 575 O O . TYR A 1 68 ? -17.763 2.607 -6.540 1.00 88.19 68 TYR A O 1
ATOM 583 N N . LEU A 1 69 ? -18.508 0.497 -6.399 1.00 86.75 69 LEU A N 1
ATOM 584 C CA . LEU A 1 69 ? -18.386 0.244 -7.835 1.00 86.75 69 LEU A CA 1
ATOM 585 C C . LEU A 1 69 ? -19.336 1.119 -8.650 1.00 86.75 69 LEU A C 1
ATOM 587 O O . LEU A 1 69 ? -18.952 1.616 -9.704 1.00 86.75 69 LEU A O 1
ATOM 591 N N . ASP A 1 70 ? -20.558 1.323 -8.171 1.00 85.75 70 ASP A N 1
ATOM 592 C CA . ASP A 1 70 ? -21.528 2.181 -8.843 1.00 85.75 70 ASP A CA 1
ATOM 593 C C . ASP A 1 70 ? -21.125 3.665 -8.748 1.00 85.75 70 ASP A C 1
ATOM 595 O O . ASP A 1 70 ? -21.263 4.393 -9.732 1.00 85.75 70 ASP A O 1
ATOM 599 N N . HIS A 1 71 ? -20.504 4.093 -7.640 1.00 83.62 71 HIS A N 1
ATOM 600 C CA . HIS A 1 71 ? -19.884 5.417 -7.523 1.00 83.62 71 HIS A CA 1
ATOM 601 C C . HIS A 1 71 ? -18.752 5.611 -8.544 1.00 83.62 71 HIS A C 1
ATOM 603 O O . HIS A 1 71 ? -18.753 6.593 -9.283 1.00 83.62 71 HIS A O 1
ATOM 609 N N . LEU A 1 72 ? -17.832 4.647 -8.646 1.00 82.19 72 LEU A N 1
ATOM 610 C CA . LEU A 1 72 ? -16.706 4.682 -9.589 1.00 82.19 72 LEU A CA 1
ATOM 611 C C . LEU A 1 72 ? -17.139 4.576 -11.058 1.00 82.19 72 LEU A C 1
ATOM 613 O O . LEU A 1 72 ? -16.384 4.934 -11.956 1.00 82.19 72 LEU A O 1
ATOM 617 N N . LYS A 1 73 ? -18.360 4.111 -11.344 1.00 78.81 73 LYS A N 1
ATOM 618 C CA . LYS A 1 73 ? -18.914 4.119 -12.705 1.00 78.81 73 LYS A CA 1
ATOM 619 C C . LYS A 1 73 ? -19.422 5.492 -13.139 1.00 78.81 73 LYS A C 1
ATOM 621 O O . LYS A 1 73 ? -19.575 5.685 -14.346 1.00 78.81 73 LYS A O 1
ATOM 626 N N . ASN A 1 74 ? -19.673 6.425 -12.222 1.00 74.25 74 ASN A N 1
ATOM 627 C CA . ASN A 1 74 ? -20.241 7.728 -12.552 1.00 74.25 74 ASN A CA 1
ATOM 628 C C . ASN A 1 74 ? -19.133 8.747 -12.925 1.00 74.25 74 ASN A C 1
ATOM 630 O O . ASN A 1 74 ? -18.363 9.151 -12.051 1.00 74.25 74 ASN A O 1
ATOM 634 N N . PRO A 1 75 ? -19.035 9.174 -14.201 1.00 60.88 75 PRO A N 1
ATOM 635 C CA . PRO A 1 75 ? -17.945 10.028 -14.684 1.00 60.88 75 PRO A CA 1
ATOM 636 C C . PRO A 1 75 ? -17.927 11.434 -14.066 1.00 60.88 75 PRO A C 1
ATOM 638 O O . PRO A 1 75 ? -16.852 12.018 -13.932 1.00 60.88 75 PRO A O 1
ATOM 641 N N . ASP A 1 76 ? -19.075 11.960 -13.635 1.00 62.47 76 ASP A N 1
ATOM 642 C CA . ASP A 1 76 ? -19.157 13.303 -13.048 1.00 62.47 76 ASP A CA 1
ATOM 643 C C . ASP A 1 76 ? -18.616 13.346 -11.612 1.00 62.47 76 ASP A C 1
ATOM 645 O O . ASP A 1 76 ? -18.189 14.394 -11.137 1.00 62.47 76 ASP A O 1
ATOM 649 N N . ARG A 1 77 ? -18.580 12.198 -10.921 1.00 61.94 77 ARG A N 1
ATOM 650 C CA . ARG A 1 77 ? -18.138 12.097 -9.519 1.00 61.94 77 ARG A CA 1
ATOM 651 C C . ARG A 1 77 ? -16.628 11.895 -9.367 1.00 61.94 77 ARG A C 1
ATOM 653 O O . ARG A 1 77 ? -16.056 12.357 -8.388 1.00 61.94 77 ARG A O 1
ATOM 660 N N . LEU A 1 78 ? -15.978 11.277 -10.355 1.00 56.44 78 LEU A N 1
ATOM 661 C CA . LEU A 1 78 ? -14.522 11.068 -10.383 1.00 56.44 78 LEU A CA 1
ATOM 662 C C . LEU A 1 78 ? -13.733 12.352 -10.676 1.00 56.44 78 LEU A C 1
ATOM 664 O O . LEU A 1 78 ? -12.661 12.552 -10.119 1.00 56.44 78 LEU A O 1
ATOM 668 N N . LYS A 1 79 ? -14.265 13.256 -11.509 1.00 50.22 79 LYS A N 1
ATOM 669 C CA . LYS A 1 79 ? -13.571 14.509 -11.865 1.00 50.22 79 LYS A CA 1
ATOM 670 C C . LYS A 1 79 ? -13.344 15.445 -10.669 1.00 50.22 79 LYS A C 1
ATOM 672 O O . LYS A 1 79 ? -12.370 16.190 -10.668 1.00 50.22 79 LYS A O 1
ATOM 677 N N . LEU A 1 80 ? -14.208 15.384 -9.653 1.00 48.53 80 LEU A N 1
ATOM 678 C CA . LEU A 1 80 ? -14.119 16.202 -8.436 1.00 48.53 80 LEU A CA 1
ATOM 679 C C . LEU A 1 80 ? -13.015 15.745 -7.466 1.00 48.53 80 LEU A C 1
ATOM 681 O O . LEU A 1 80 ? -12.494 16.570 -6.719 1.00 48.53 80 LEU A O 1
ATOM 685 N N . SER A 1 81 ? -12.645 14.458 -7.458 1.00 46.31 81 SER A N 1
ATOM 686 C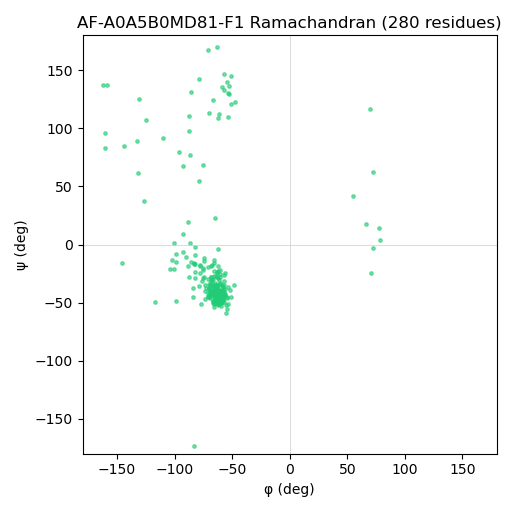 CA . SER A 1 81 ? -11.593 13.941 -6.569 1.00 46.31 81 SER A CA 1
ATOM 687 C C . SER A 1 81 ? -10.183 14.183 -7.116 1.00 46.31 81 SER A C 1
ATOM 689 O O . SER A 1 81 ? -9.257 14.384 -6.332 1.00 46.31 81 SER A O 1
ATOM 691 N N . THR A 1 82 ? -10.010 14.243 -8.442 1.00 41.38 82 THR A N 1
ATOM 692 C CA . THR A 1 82 ? -8.710 14.509 -9.087 1.00 41.38 82 THR A CA 1
ATOM 693 C C . THR A 1 82 ? -8.332 15.995 -9.076 1.00 41.38 82 THR A C 1
ATOM 695 O O . THR A 1 82 ? -7.164 16.326 -8.887 1.00 41.38 82 THR A O 1
ATOM 698 N N . SER A 1 83 ? -9.300 16.910 -9.224 1.00 34.81 83 SER A N 1
ATOM 699 C CA . SER A 1 83 ? -9.045 18.362 -9.235 1.00 34.81 83 SER A CA 1
ATOM 700 C C . SER A 1 83 ? -8.549 18.905 -7.889 1.00 34.81 83 SER A C 1
ATOM 702 O O . SER A 1 83 ?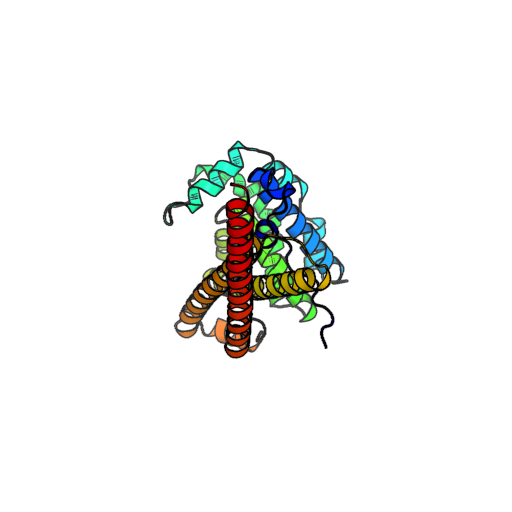 -7.756 19.837 -7.861 1.00 34.81 83 SER A O 1
ATOM 704 N N . LEU A 1 84 ? -8.950 18.287 -6.772 1.00 37.69 84 LEU A N 1
ATOM 705 C CA . LEU A 1 84 ? -8.523 18.667 -5.417 1.00 37.69 84 LEU A CA 1
ATOM 706 C C . LEU A 1 84 ? -7.080 18.244 -5.077 1.00 37.69 84 LEU A C 1
ATOM 708 O O . LEU A 1 84 ? -6.547 18.667 -4.055 1.00 37.69 84 LEU A O 1
ATOM 712 N N . GLN A 1 85 ? -6.439 17.404 -5.899 1.00 39.47 85 GLN A N 1
ATOM 713 C CA . GLN A 1 85 ? -5.063 16.942 -5.663 1.00 39.47 85 GLN A CA 1
ATOM 714 C C . GLN A 1 85 ? -3.998 17.864 -6.272 1.00 39.47 85 GLN A C 1
ATOM 716 O O . GLN A 1 85 ? -2.834 17.785 -5.881 1.00 39.47 85 GLN A O 1
ATOM 721 N N . VAL A 1 86 ? -4.376 18.725 -7.224 1.00 35.16 86 VAL A N 1
ATOM 722 C CA . VAL A 1 86 ? -3.423 19.542 -7.996 1.00 35.16 86 VAL A CA 1
ATOM 723 C C . VAL A 1 86 ? -2.994 20.802 -7.234 1.00 35.16 86 VAL A C 1
ATOM 725 O O . VAL A 1 86 ? -1.880 21.282 -7.429 1.00 35.16 86 VAL A O 1
ATOM 728 N N . GLU A 1 87 ? -3.799 21.288 -6.288 1.00 28.55 87 GLU A N 1
ATOM 729 C CA . GLU A 1 87 ? -3.479 22.481 -5.504 1.00 28.55 87 GLU A CA 1
ATOM 730 C C . GLU A 1 87 ? -3.522 22.164 -4.008 1.00 28.55 87 GLU A C 1
ATOM 732 O O . GLU A 1 87 ? -4.569 21.952 -3.406 1.00 28.55 87 GLU A O 1
ATOM 737 N N . GLY A 1 88 ? -2.339 22.102 -3.391 1.00 33.62 88 GLY A N 1
ATOM 738 C CA . GLY A 1 88 ? -2.114 21.660 -2.011 1.00 33.62 88 GLY A CA 1
ATOM 739 C C . GLY A 1 88 ? -2.718 22.522 -0.895 1.00 33.62 88 GLY A C 1
ATOM 740 O O . GLY A 1 88 ? -2.219 22.465 0.228 1.00 33.62 88 GLY A O 1
ATOM 741 N N . LYS A 1 89 ? -3.749 23.321 -1.162 1.00 36.66 89 LYS A N 1
ATOM 742 C CA . LYS A 1 89 ? -4.526 24.077 -0.180 1.00 36.66 89 LYS A CA 1
ATOM 743 C C . LYS A 1 89 ? -5.864 24.455 -0.802 1.00 36.66 89 LYS A C 1
ATOM 745 O O . LYS A 1 89 ? -5.933 25.499 -1.423 1.00 36.66 89 LYS A O 1
ATOM 750 N N . GLU A 1 90 ? -6.920 23.692 -0.563 1.00 35.50 90 GLU A N 1
ATOM 751 C CA . GLU A 1 90 ? -8.258 24.279 -0.499 1.00 35.50 90 GLU A CA 1
ATOM 752 C C . GLU A 1 90 ? -9.203 23.365 0.279 1.00 35.50 90 GLU A C 1
ATOM 754 O O . GLU A 1 90 ? -9.144 22.136 0.200 1.00 35.50 90 GLU A O 1
ATOM 759 N N . GLU A 1 91 ? -10.008 23.983 1.141 1.00 42.22 91 GLU A N 1
ATOM 760 C CA . GLU A 1 91 ? -11.034 23.302 1.917 1.00 42.22 91 GLU A CA 1
ATOM 761 C C . GLU A 1 91 ? -11.995 22.588 0.964 1.00 42.22 91 GLU A C 1
ATOM 763 O O . GLU A 1 91 ? -12.451 23.164 -0.020 1.00 42.22 91 GLU A O 1
ATOM 768 N N . VAL A 1 92 ? -12.297 21.319 1.262 1.00 46.66 92 VAL A N 1
ATOM 769 C CA . VAL A 1 92 ? -13.226 20.503 0.471 1.00 46.66 92 VAL A CA 1
ATOM 770 C C . VAL A 1 92 ? -14.536 21.285 0.282 1.00 46.66 92 VAL A C 1
ATOM 772 O O . VAL A 1 92 ? -15.175 21.611 1.289 1.00 46.66 92 VAL A O 1
ATOM 775 N N . PRO A 1 93 ? -14.959 21.575 -0.964 1.00 43.91 93 PRO A N 1
ATOM 776 C CA . PRO A 1 93 ? -16.170 22.336 -1.226 1.00 43.91 93 PRO A CA 1
ATOM 777 C C . PRO A 1 93 ? -17.387 21.735 -0.503 1.00 43.91 93 PRO A C 1
ATOM 779 O O . PRO A 1 93 ? -17.584 20.514 -0.556 1.00 43.91 93 PRO A O 1
ATOM 782 N N . PRO A 1 94 ? -18.257 22.554 0.122 1.00 43.28 94 PRO A N 1
ATOM 783 C CA . PRO A 1 94 ? -19.424 22.072 0.863 1.00 43.28 94 PRO A CA 1
ATOM 784 C C . PRO A 1 94 ? -20.378 21.184 0.051 1.00 43.28 94 PRO A C 1
ATOM 786 O O . PRO A 1 94 ? -21.087 20.352 0.613 1.00 43.28 94 PRO A O 1
ATOM 789 N N . SER A 1 95 ? -20.377 21.316 -1.276 1.00 43.53 95 SER A N 1
ATOM 790 C CA . SER A 1 95 ? -21.188 20.518 -2.202 1.00 43.53 95 SER A CA 1
ATOM 791 C C . SER A 1 95 ? -20.776 19.039 -2.291 1.00 43.53 95 SER A C 1
ATOM 793 O O . SER A 1 95 ? -21.596 18.215 -2.690 1.00 43.53 95 SER A O 1
ATOM 795 N N . LEU A 1 96 ? -19.560 18.669 -1.867 1.00 47.34 96 LEU A N 1
ATOM 796 C CA . LEU A 1 96 ? -19.106 17.270 -1.779 1.00 47.34 96 LEU A CA 1
ATOM 797 C C . LEU A 1 96 ? -19.490 16.589 -0.454 1.00 47.34 96 LEU A C 1
ATOM 799 O O . LEU A 1 96 ? -19.499 15.359 -0.365 1.00 47.34 96 LEU A O 1
ATOM 803 N N . ILE A 1 97 ? -19.895 17.366 0.558 1.00 46.22 97 ILE A N 1
ATOM 804 C CA . ILE A 1 97 ? -20.310 16.865 1.882 1.00 46.22 97 ILE A CA 1
ATOM 805 C C . ILE A 1 97 ? -21.560 15.965 1.769 1.00 46.22 97 ILE A C 1
ATOM 807 O O . ILE A 1 97 ? -21.766 15.075 2.592 1.00 46.22 97 ILE A O 1
ATOM 811 N N . GLY A 1 98 ? -22.354 16.113 0.700 1.00 42.25 98 GLY A N 1
ATOM 812 C CA . GLY A 1 98 ? -23.530 15.278 0.426 1.00 42.25 98 GLY A CA 1
ATOM 813 C C . GLY A 1 98 ? -23.231 13.788 0.193 1.00 42.25 98 GLY A C 1
ATOM 814 O O . GLY A 1 98 ? -24.103 12.957 0.432 1.00 42.25 98 GLY A O 1
ATOM 815 N N . THR A 1 99 ? -22.006 13.422 -0.213 1.00 54.38 99 THR A N 1
ATOM 816 C CA . THR A 1 99 ? -21.604 12.009 -0.411 1.00 54.38 99 THR A CA 1
ATOM 817 C C . THR A 1 99 ? -21.180 11.281 0.869 1.00 54.38 99 THR A C 1
ATOM 819 O O . THR A 1 99 ? -21.032 10.060 0.866 1.00 54.38 99 THR A O 1
ATOM 822 N N . ASP A 1 100 ? -21.032 11.989 1.992 1.00 61.41 100 ASP A N 1
ATOM 823 C CA . ASP A 1 100 ? -20.469 11.413 3.216 1.00 61.41 100 ASP A CA 1
ATOM 824 C C . ASP A 1 100 ? -21.381 10.393 3.897 1.00 61.41 100 ASP A C 1
ATOM 826 O O . ASP A 1 100 ? -20.895 9.400 4.442 1.00 61.41 100 ASP A O 1
ATOM 830 N N . GLN A 1 101 ? -22.700 10.615 3.901 1.00 68.88 101 GLN A N 1
ATOM 831 C CA . GLN A 1 101 ? -23.618 9.735 4.630 1.00 68.88 101 GLN A CA 1
ATOM 832 C C . GLN A 1 101 ? -23.631 8.318 4.048 1.00 68.88 101 GLN A C 1
ATOM 834 O O . GLN A 1 101 ? -23.585 7.357 4.816 1.00 68.88 101 GLN A O 1
ATOM 839 N N . GLU A 1 102 ? -23.599 8.190 2.718 1.00 81.06 102 GLU A N 1
ATOM 840 C CA . GLU A 1 102 ? -23.660 6.911 1.995 1.00 81.06 102 GLU A CA 1
ATOM 841 C C . GLU A 1 102 ? -22.500 5.962 2.361 1.00 81.06 102 GLU A C 1
ATOM 843 O O . GLU A 1 102 ? -22.689 4.750 2.539 1.00 81.06 102 GLU A O 1
ATOM 848 N N . PHE A 1 103 ? -21.291 6.511 2.521 1.00 86.75 103 PHE A N 1
ATOM 849 C CA . PHE A 1 103 ? -20.078 5.735 2.807 1.00 86.75 103 PHE A CA 1
ATOM 850 C C . PHE A 1 103 ? -19.692 5.722 4.288 1.00 86.75 103 PHE A C 1
ATOM 852 O O . PHE A 1 103 ? -18.901 4.876 4.704 1.00 86.75 103 PHE A O 1
ATOM 859 N N . SER A 1 104 ? -20.265 6.611 5.107 1.00 84.56 104 SER A N 1
ATOM 860 C CA . SER A 1 104 ? -19.899 6.755 6.521 1.00 84.56 104 SER A CA 1
ATOM 861 C C . SER A 1 104 ? -20.030 5.468 7.335 1.00 84.56 104 SER A C 1
ATOM 863 O O . SER A 1 104 ? -19.181 5.211 8.185 1.00 84.56 104 SER A O 1
ATOM 865 N N . GLY A 1 105 ? -21.054 4.648 7.082 1.00 86.81 105 GLY A N 1
ATOM 866 C CA . GLY A 1 105 ? -21.250 3.374 7.782 1.00 86.81 105 GLY A CA 1
ATOM 867 C C . GLY A 1 105 ? -20.067 2.423 7.591 1.00 86.81 105 GLY A C 1
ATOM 868 O O . GLY A 1 105 ? -19.480 1.949 8.564 1.00 86.81 105 GLY A O 1
ATOM 869 N N . ASP A 1 106 ? -19.664 2.223 6.339 1.00 89.38 106 ASP A N 1
ATOM 870 C CA . ASP A 1 106 ? -18.571 1.327 5.960 1.00 89.38 106 ASP A CA 1
ATOM 871 C C . ASP A 1 106 ? -17.225 1.878 6.431 1.00 89.38 106 ASP A C 1
ATOM 873 O O . ASP A 1 106 ? -16.411 1.125 6.960 1.00 89.38 106 ASP A O 1
ATOM 877 N N . VAL A 1 107 ? -17.008 3.196 6.328 1.00 90.25 107 VAL A N 1
ATOM 878 C CA . VAL A 1 107 ? -15.795 3.836 6.861 1.00 90.25 107 VAL A CA 1
ATOM 879 C C . VAL A 1 107 ? -15.718 3.688 8.377 1.00 90.25 107 VAL A C 1
ATOM 881 O O . VAL A 1 107 ? -14.664 3.337 8.896 1.00 90.25 107 VAL A O 1
ATOM 884 N N . ASN A 1 108 ? -16.818 3.878 9.106 1.00 89.56 108 ASN A N 1
ATOM 885 C CA . ASN A 1 108 ? -16.832 3.663 10.553 1.00 89.56 108 ASN A CA 1
ATOM 886 C C . ASN A 1 108 ? -16.518 2.203 10.906 1.00 89.56 108 ASN A C 1
ATOM 888 O O . ASN A 1 108 ? -15.785 1.952 11.863 1.00 89.56 108 ASN A O 1
ATOM 892 N N . ASN A 1 109 ? -17.038 1.241 10.141 1.00 90.50 109 ASN A N 1
ATOM 893 C CA . ASN A 1 109 ? -16.739 -0.176 10.347 1.00 90.50 109 ASN A CA 1
ATOM 894 C C . ASN A 1 109 ? -15.276 -0.504 10.015 1.00 90.50 109 ASN A C 1
ATOM 896 O O . ASN A 1 109 ? -14.638 -1.229 10.774 1.00 90.50 109 ASN A O 1
ATOM 900 N N . LEU A 1 110 ? -14.706 0.096 8.967 1.00 92.31 110 LEU A N 1
ATOM 901 C CA . LEU A 1 110 ? -13.278 -0.006 8.658 1.00 92.31 110 LEU A CA 1
ATOM 902 C C . LEU A 1 110 ? -12.401 0.624 9.736 1.00 92.31 110 LEU A C 1
ATOM 904 O O . LEU A 1 110 ? -11.386 0.045 10.100 1.00 92.31 110 LEU A O 1
ATOM 908 N N . VAL A 1 111 ? -12.788 1.771 10.295 1.00 92.81 111 VAL A N 1
ATOM 909 C CA . VAL A 1 111 ? -12.057 2.389 11.409 1.00 92.81 111 VAL A CA 1
ATOM 910 C C . VAL A 1 111 ? -12.131 1.508 12.659 1.00 92.81 111 VAL A C 1
ATOM 912 O O . VAL A 1 111 ? -11.125 1.343 13.342 1.00 92.81 111 VAL A O 1
ATOM 915 N N . LYS A 1 112 ? -13.277 0.880 12.950 1.00 91.88 112 LYS A N 1
ATOM 916 C CA . LYS A 1 112 ? -13.374 -0.113 14.035 1.00 91.88 112 LYS A CA 1
ATOM 917 C C . LYS A 1 112 ? -12.459 -1.310 13.781 1.00 91.88 112 LYS A C 1
ATOM 919 O O . LYS A 1 112 ? -11.722 -1.700 14.682 1.00 91.88 112 LYS A O 1
ATOM 924 N N . LEU A 1 113 ? -12.462 -1.844 12.559 1.00 93.38 113 LEU A N 1
ATOM 925 C CA . LEU A 1 113 ? -11.576 -2.935 12.162 1.00 93.38 113 LEU A CA 1
ATOM 926 C C . LEU A 1 113 ? -10.105 -2.523 12.302 1.00 93.38 113 LEU A C 1
ATOM 928 O O . LEU A 1 113 ? -9.323 -3.266 12.882 1.00 93.38 113 LEU A O 1
ATOM 932 N N . PHE A 1 114 ? -9.737 -1.315 11.871 1.00 93.69 114 PHE A N 1
ATOM 933 C CA . PHE A 1 114 ? -8.405 -0.744 12.062 1.00 93.69 114 PHE A CA 1
ATOM 934 C C . PHE A 1 114 ? -8.014 -0.755 13.544 1.00 93.69 114 PHE A C 1
ATOM 936 O O . PHE A 1 114 ? -7.022 -1.386 13.906 1.00 93.69 114 PHE A O 1
ATOM 943 N N . LEU A 1 115 ? -8.828 -0.169 14.425 1.00 91.69 115 LEU A N 1
ATOM 944 C CA . LEU A 1 115 ? -8.566 -0.153 15.870 1.00 91.69 115 LEU A CA 1
ATOM 945 C C . LEU A 1 115 ? -8.441 -1.561 16.470 1.00 91.69 115 LEU A C 1
ATOM 947 O O . LEU A 1 115 ? -7.591 -1.789 17.334 1.00 91.69 115 LEU A O 1
ATOM 951 N N . ALA A 1 116 ? -9.250 -2.511 16.004 1.00 91.06 116 ALA A N 1
ATOM 952 C CA . ALA A 1 116 ? -9.178 -3.902 16.431 1.00 91.06 116 ALA A CA 1
ATOM 953 C C . ALA A 1 116 ? -7.902 -4.596 15.927 1.00 91.06 116 ALA A C 1
ATOM 955 O O . ALA A 1 116 ? -7.295 -5.372 16.658 1.00 91.06 116 ALA A O 1
ATOM 956 N N . THR A 1 117 ? -7.420 -4.279 14.721 1.00 90.12 117 THR A N 1
ATOM 957 C CA . THR A 1 117 ? -6.125 -4.790 14.237 1.00 90.12 117 THR A CA 1
ATOM 958 C C . THR A 1 117 ? -4.937 -4.210 15.006 1.00 90.12 117 THR A C 1
ATOM 960 O O . THR A 1 117 ? -3.925 -4.894 15.143 1.00 90.12 117 THR A O 1
ATOM 963 N N . LEU A 1 118 ? -5.063 -2.995 15.555 1.00 85.00 118 LEU A N 1
ATOM 964 C CA . LEU A 1 118 ? -4.030 -2.367 16.385 1.00 85.00 118 LEU A CA 1
ATOM 965 C C . LEU A 1 118 ? -3.930 -2.982 17.782 1.00 85.00 118 LEU A C 1
ATOM 967 O O . LEU A 1 118 ? -2.832 -3.244 18.270 1.00 85.00 118 LEU A O 1
ATOM 971 N N . ASN A 1 119 ? -5.079 -3.161 18.433 1.00 81.38 119 ASN A N 1
ATOM 972 C CA . ASN A 1 119 ? -5.157 -3.553 19.842 1.00 81.38 119 ASN A CA 1
ATOM 973 C C . ASN A 1 119 ? -5.418 -5.055 20.033 1.00 81.38 119 ASN A C 1
ATOM 975 O O . ASN A 1 119 ? -5.372 -5.556 21.154 1.00 81.38 119 ASN A O 1
ATOM 979 N N . GLY A 1 120 ? -5.712 -5.766 18.947 1.00 79.31 120 GLY A N 1
ATOM 980 C CA . GLY A 1 120 ? -6.040 -7.182 18.945 1.00 79.31 120 GLY A CA 1
ATOM 981 C C . GLY A 1 120 ? -4.823 -8.117 18.942 1.00 79.31 120 GLY A C 1
ATOM 982 O O . GLY A 1 120 ? -3.668 -7.695 19.070 1.00 79.31 120 GLY A O 1
ATOM 983 N N . PRO A 1 121 ? -5.071 -9.432 18.799 1.00 81.56 121 PRO A N 1
ATOM 984 C CA . PRO A 1 121 ? -4.026 -10.451 18.773 1.00 81.56 121 PRO A CA 1
ATOM 985 C C . PRO A 1 121 ? -2.992 -10.205 17.667 1.00 81.56 121 PRO A C 1
ATOM 987 O O . PRO A 1 121 ? -3.347 -9.819 16.563 1.00 81.56 121 PRO A O 1
ATOM 990 N N . LYS A 1 122 ? -1.715 -10.555 17.880 1.00 81.00 122 LYS A N 1
ATOM 991 C CA . LYS A 1 122 ? -0.647 -10.359 16.870 1.00 81.00 122 LYS A CA 1
ATOM 992 C C . LYS A 1 122 ? -1.002 -10.861 15.459 1.00 81.00 122 LYS A C 1
ATOM 994 O O . LYS A 1 122 ? -0.628 -10.226 14.482 1.00 81.00 122 LYS A O 1
ATOM 999 N N . LYS A 1 123 ? -1.761 -11.959 15.344 1.00 81.75 123 LYS A N 1
ATOM 1000 C CA . LYS A 1 123 ? -2.220 -12.508 14.054 1.00 81.75 123 LYS A CA 1
ATOM 1001 C C . LYS A 1 123 ? -3.094 -11.544 13.236 1.00 81.75 123 LYS A C 1
ATOM 1003 O O . LYS A 1 123 ? -3.093 -11.638 12.016 1.00 81.75 123 LYS A O 1
ATOM 1008 N N . THR A 1 124 ? -3.823 -10.627 13.875 1.00 85.44 124 THR A N 1
ATOM 1009 C CA . THR A 1 124 ? -4.696 -9.657 13.189 1.00 85.44 124 THR A CA 1
ATOM 1010 C C . THR A 1 124 ? -3.917 -8.452 12.673 1.00 85.44 124 THR A C 1
ATOM 1012 O O . THR A 1 124 ? -4.399 -7.753 11.790 1.00 85.44 124 THR A O 1
ATOM 1015 N N . ARG A 1 125 ? -2.691 -8.224 13.163 1.00 82.81 125 ARG A N 1
ATOM 1016 C CA . ARG A 1 125 ? -1.848 -7.092 12.753 1.00 82.81 125 ARG A CA 1
ATOM 1017 C C . ARG A 1 125 ? -1.457 -7.151 11.281 1.00 82.81 125 ARG A C 1
ATOM 1019 O O . ARG A 1 125 ? -1.293 -6.109 10.670 1.00 82.81 125 ARG A O 1
ATOM 1026 N N . ALA A 1 126 ? -1.396 -8.340 10.681 1.00 79.50 126 ALA A N 1
ATOM 1027 C CA . ALA A 1 126 ? -1.170 -8.486 9.242 1.00 79.50 126 ALA A CA 1
ATOM 1028 C C . ALA A 1 126 ? -2.262 -7.809 8.384 1.00 79.50 126 ALA A C 1
ATOM 1030 O O . ALA A 1 126 ? -2.008 -7.473 7.231 1.00 79.50 126 ALA A O 1
ATOM 1031 N N . LEU A 1 127 ? -3.460 -7.573 8.940 1.00 88.12 127 LEU A N 1
ATOM 1032 C CA . LEU A 1 127 ? -4.521 -6.818 8.271 1.00 88.12 127 LEU A CA 1
ATOM 1033 C C . LEU A 1 127 ? -4.393 -5.302 8.411 1.00 88.12 127 LEU A C 1
ATOM 1035 O O . LEU A 1 127 ? -5.077 -4.595 7.680 1.00 88.12 127 LEU A O 1
ATOM 1039 N N . SER A 1 128 ? -3.582 -4.777 9.331 1.00 89.81 128 SER A N 1
ATOM 1040 C CA . SER A 1 128 ? -3.593 -3.340 9.637 1.00 89.81 128 SER A CA 1
ATOM 1041 C C . SER A 1 128 ? -3.238 -2.502 8.408 1.00 89.81 128 SER A C 1
ATOM 1043 O O . SER A 1 128 ? -3.979 -1.588 8.056 1.00 89.81 128 SER A O 1
ATOM 1045 N N . GLY A 1 129 ? -2.189 -2.898 7.681 1.00 88.81 129 GLY A N 1
ATOM 1046 C CA . GLY A 1 129 ? -1.839 -2.301 6.394 1.00 88.81 129 GLY A CA 1
ATOM 1047 C C . GLY A 1 129 ? -2.980 -2.401 5.381 1.00 88.81 129 GLY A C 1
ATOM 1048 O O . GLY A 1 129 ? -3.213 -1.460 4.632 1.00 88.81 129 GLY A O 1
ATOM 1049 N N . LEU A 1 130 ? -3.737 -3.509 5.394 1.00 88.94 130 LEU A N 1
ATOM 1050 C CA . LEU A 1 130 ? -4.795 -3.777 4.410 1.00 88.94 130 LEU A CA 1
ATOM 1051 C C . LEU A 1 130 ? -5.982 -2.856 4.589 1.00 88.94 130 LEU A C 1
ATOM 1053 O O . LEU A 1 130 ? -6.517 -2.293 3.634 1.00 88.94 130 LEU A O 1
ATOM 1057 N N . VAL A 1 131 ? -6.346 -2.676 5.847 1.00 93.38 131 VAL A N 1
ATOM 1058 C CA . VAL A 1 131 ? -7.384 -1.747 6.248 1.00 93.38 131 VAL A CA 1
ATOM 1059 C C . VAL A 1 131 ? -6.936 -0.309 5.989 1.00 93.38 131 VAL A C 1
ATOM 1061 O O . VAL A 1 131 ? -7.733 0.478 5.484 1.00 93.38 131 VAL A O 1
ATOM 1064 N N . CYS A 1 132 ? -5.673 0.030 6.275 1.00 93.00 132 CYS A N 1
ATOM 1065 C CA . CYS A 1 132 ? -5.121 1.354 5.992 1.00 93.00 132 CYS A CA 1
ATOM 1066 C C . CYS A 1 132 ? -5.182 1.707 4.503 1.00 93.00 132 CYS A C 1
ATOM 1068 O O . CYS A 1 132 ? -5.637 2.795 4.171 1.00 93.00 132 CYS A O 1
ATOM 1070 N N . GLU A 1 133 ? -4.785 0.800 3.612 1.00 89.88 133 GLU A N 1
ATOM 1071 C CA . GLU A 1 133 ? -4.817 1.038 2.164 1.00 89.88 133 GLU A CA 1
ATOM 1072 C C . GLU A 1 133 ? -6.240 1.249 1.640 1.00 89.88 133 GLU A C 1
ATOM 1074 O O . GLU A 1 133 ? -6.492 2.183 0.880 1.00 89.88 133 GLU A O 1
ATOM 1079 N N . LEU A 1 134 ? -7.207 0.447 2.098 1.00 91.75 134 LEU A N 1
ATOM 1080 C CA . LEU A 1 134 ? -8.603 0.641 1.708 1.00 91.75 134 LEU A CA 1
ATOM 1081 C C . LEU A 1 134 ? -9.182 1.957 2.252 1.00 91.75 134 LEU A C 1
ATOM 1083 O O . LEU A 1 134 ? -9.902 2.657 1.540 1.00 91.75 134 LEU A O 1
ATOM 1087 N N . LEU A 1 135 ? -8.868 2.311 3.501 1.00 92.75 135 LEU A N 1
ATOM 1088 C CA . LEU A 1 135 ? -9.270 3.590 4.090 1.00 92.75 135 LEU A CA 1
ATOM 1089 C C . LEU A 1 135 ? -8.657 4.778 3.339 1.00 92.75 135 LEU A C 1
ATOM 1091 O O . LEU A 1 135 ? -9.368 5.750 3.082 1.00 92.75 135 LEU A O 1
ATOM 1095 N N . ASP A 1 136 ? -7.377 4.698 2.968 1.00 91.31 136 ASP A N 1
ATOM 1096 C CA . ASP A 1 136 ? -6.693 5.737 2.192 1.00 91.31 136 ASP A CA 1
ATOM 1097 C C . ASP A 1 136 ? -7.311 5.867 0.798 1.00 91.31 136 ASP A C 1
ATOM 1099 O O . ASP A 1 136 ? -7.658 6.969 0.379 1.00 91.31 136 ASP A O 1
ATOM 1103 N N . PHE A 1 137 ? -7.574 4.744 0.124 1.00 88.00 137 PHE A N 1
ATOM 1104 C CA . PHE A 1 137 ? -8.235 4.735 -1.178 1.00 88.00 137 PHE A CA 1
ATOM 1105 C C . PHE A 1 137 ? -9.614 5.400 -1.127 1.00 88.00 137 PHE A C 1
ATOM 1107 O O . PHE A 1 137 ? -9.922 6.238 -1.974 1.00 88.00 137 PHE A O 1
ATOM 1114 N N . ILE A 1 138 ? -10.448 5.055 -0.139 1.00 89.19 138 ILE A N 1
ATOM 1115 C CA . ILE A 1 138 ? -11.773 5.670 0.027 1.00 89.19 138 ILE A CA 1
ATOM 1116 C C . ILE A 1 138 ? -11.622 7.166 0.305 1.00 89.19 138 ILE A C 1
ATOM 1118 O O . ILE A 1 138 ? -12.335 7.971 -0.293 1.00 89.19 138 ILE A O 1
ATOM 1122 N N . ASN A 1 139 ? -10.691 7.545 1.180 1.00 88.56 139 ASN A N 1
ATOM 1123 C CA . ASN A 1 139 ? -10.444 8.940 1.513 1.00 88.56 139 ASN A CA 1
ATOM 1124 C C . ASN A 1 139 ? -9.951 9.749 0.307 1.00 88.56 139 ASN A C 1
ATOM 1126 O O . ASN A 1 139 ? -10.315 10.906 0.187 1.00 88.56 139 ASN A O 1
ATOM 1130 N N . ILE A 1 140 ? -9.146 9.180 -0.585 1.00 82.94 140 ILE A N 1
ATOM 1131 C CA . ILE A 1 140 ? -8.591 9.905 -1.734 1.00 82.94 140 ILE A CA 1
ATOM 1132 C C . ILE A 1 140 ? -9.578 9.937 -2.908 1.00 82.94 140 ILE A C 1
ATOM 1134 O O . ILE A 1 140 ? -9.782 10.987 -3.513 1.00 82.94 140 ILE A O 1
ATOM 1138 N N . ASN A 1 141 ? -10.201 8.800 -3.228 1.00 80.62 141 ASN A N 1
ATOM 1139 C CA . ASN A 1 141 ? -10.906 8.613 -4.499 1.00 80.62 141 ASN A CA 1
ATOM 1140 C C . ASN A 1 141 ? -12.435 8.674 -4.394 1.00 80.62 141 ASN A C 1
ATOM 1142 O O . ASN A 1 141 ? -13.087 8.892 -5.412 1.00 80.62 141 ASN A O 1
ATOM 1146 N N . ILE A 1 142 ? -13.013 8.462 -3.204 1.00 83.56 142 ILE A N 1
ATOM 1147 C CA . ILE A 1 142 ? -14.470 8.311 -3.024 1.00 83.56 142 ILE A CA 1
ATOM 1148 C C . ILE A 1 142 ? -15.059 9.428 -2.158 1.00 83.56 142 ILE A C 1
ATOM 1150 O O . ILE A 1 142 ? -16.065 10.029 -2.517 1.00 83.56 142 ILE A O 1
ATOM 1154 N N . SER A 1 143 ? -14.460 9.695 -0.995 1.00 83.50 143 SER A N 1
ATOM 1155 C CA . SER A 1 143 ? -14.962 10.674 -0.028 1.00 83.50 143 SER A CA 1
ATOM 1156 C C . SER A 1 143 ? -13.801 11.413 0.659 1.00 83.50 143 SER A C 1
ATOM 1158 O O . SER A 1 143 ? -13.367 11.045 1.758 1.00 83.50 143 SER A O 1
ATOM 1160 N N . PRO A 1 144 ? -13.287 12.480 0.016 1.00 83.62 144 PRO A N 1
ATOM 1161 C CA . PRO A 1 144 ? -12.242 13.346 0.556 1.00 83.62 144 PRO A CA 1
ATOM 1162 C C . PRO A 1 144 ? -12.470 13.806 2.000 1.00 83.62 144 PRO A C 1
ATOM 1164 O O . PRO A 1 144 ? -13.483 14.416 2.364 1.00 83.62 144 PRO A O 1
ATOM 1167 N N . GLY A 1 145 ? -11.493 13.503 2.856 1.00 83.00 145 GLY A N 1
ATOM 1168 C CA . GLY A 1 145 ? -11.450 13.912 4.261 1.00 83.00 145 GLY A CA 1
ATOM 1169 C C . GLY A 1 145 ? -12.332 13.093 5.211 1.00 83.00 145 GLY A C 1
ATOM 1170 O O . GLY A 1 145 ? -12.396 13.418 6.402 1.00 83.00 145 GLY A O 1
ATOM 1171 N N . ILE A 1 146 ? -13.010 12.039 4.737 1.00 85.50 146 ILE A N 1
ATOM 1172 C CA . ILE A 1 146 ? -13.881 11.207 5.585 1.00 85.50 146 ILE A CA 1
ATOM 1173 C C . ILE A 1 146 ? -13.109 10.533 6.718 1.00 85.50 146 ILE A C 1
ATOM 1175 O O . ILE A 1 146 ? -13.648 10.347 7.814 1.00 85.50 146 ILE A O 1
ATOM 1179 N N . LEU A 1 147 ? -11.831 10.222 6.489 1.00 88.00 147 LEU A N 1
ATOM 1180 C CA . LEU A 1 147 ? -10.967 9.617 7.493 1.00 88.00 147 LEU A CA 1
ATOM 1181 C C . LEU A 1 147 ? -10.714 10.584 8.654 1.00 88.00 147 LEU A C 1
ATOM 1183 O O . LEU A 1 147 ? -10.935 10.230 9.811 1.00 88.00 147 LEU A O 1
ATOM 1187 N N . ASP A 1 148 ? -10.354 11.834 8.356 1.00 86.81 148 ASP A N 1
ATOM 1188 C CA . ASP A 1 148 ? -10.110 12.852 9.380 1.00 86.81 148 ASP A CA 1
ATOM 1189 C C . ASP A 1 148 ? -11.385 13.177 10.165 1.00 86.81 148 ASP A C 1
ATOM 1191 O O . ASP A 1 148 ? -11.338 13.348 11.387 1.00 86.81 148 ASP A O 1
ATOM 1195 N N . ARG A 1 149 ? -12.547 13.214 9.495 1.00 87.75 149 ARG A N 1
ATOM 1196 C CA . ARG A 1 149 ? -13.852 13.359 10.163 1.00 87.75 149 ARG A CA 1
ATOM 1197 C C . ARG A 1 149 ? -14.129 12.183 11.103 1.00 87.75 149 ARG A C 1
ATOM 1199 O O . ARG A 1 149 ? -14.546 12.400 12.241 1.00 87.75 149 ARG A O 1
ATOM 1206 N N . SER A 1 150 ? -13.856 10.958 10.664 1.00 89.25 150 SER A N 1
ATOM 1207 C CA . SER A 1 150 ? -14.053 9.743 11.464 1.00 89.25 150 SER A CA 1
ATOM 1208 C C . SER A 1 150 ? -13.120 9.704 12.678 1.00 89.25 150 SER A C 1
ATOM 1210 O O . SER A 1 150 ? -13.561 9.453 13.797 1.00 89.25 150 SER A O 1
ATOM 1212 N N . PHE A 1 151 ? -11.848 10.062 12.503 1.00 90.12 151 PHE A N 1
ATOM 1213 C CA . PHE A 1 151 ? -10.872 10.151 13.588 1.00 90.12 151 PHE A CA 1
ATOM 1214 C C . PHE A 1 151 ? -11.185 11.272 14.589 1.00 90.12 151 PHE A C 1
ATOM 1216 O O . PHE A 1 151 ? -10.972 11.098 15.790 1.00 90.12 151 PHE A O 1
ATOM 1223 N N . LYS A 1 152 ? -11.727 12.412 14.135 1.00 87.94 152 LYS A N 1
ATOM 1224 C CA . LYS A 1 152 ? -12.199 13.496 15.018 1.00 87.94 152 LYS A CA 1
ATOM 1225 C C . LYS A 1 152 ? -13.337 13.043 15.932 1.00 87.94 152 LYS A C 1
ATOM 1227 O O . LYS A 1 152 ? -13.298 13.361 17.117 1.00 87.94 152 LYS A O 1
ATOM 1232 N N . LYS A 1 153 ? -14.294 12.253 15.429 1.00 87.44 153 LYS A N 1
ATOM 1233 C CA . LYS A 1 153 ? -15.407 11.709 16.237 1.00 87.44 153 LYS A CA 1
ATOM 1234 C C . LYS A 1 153 ? -14.937 10.818 17.393 1.00 87.44 153 LYS A C 1
ATOM 1236 O O . LYS A 1 153 ? -15.635 10.711 18.392 1.00 87.44 153 LYS A O 1
ATOM 1241 N N . LEU A 1 154 ? -13.752 10.217 17.279 1.00 85.69 154 LEU A N 1
ATOM 1242 C CA . LEU A 1 154 ? -13.150 9.369 18.313 1.00 85.69 154 LEU A CA 1
ATOM 1243 C C . LEU A 1 154 ? -12.335 10.154 19.361 1.00 85.69 154 LEU A C 1
ATOM 1245 O O . LEU A 1 154 ? -11.719 9.551 20.235 1.00 85.69 154 LEU A O 1
ATOM 1249 N N . GLY A 1 155 ? -12.262 11.486 19.266 1.00 77.94 155 GLY A N 1
ATOM 1250 C CA . GLY A 1 155 ? -11.583 12.344 20.249 1.00 77.94 155 GLY A CA 1
ATOM 1251 C C . GLY A 1 155 ? -10.047 12.290 20.242 1.00 77.94 155 GLY A C 1
ATOM 1252 O O . GLY A 1 155 ? -9.413 13.050 20.966 1.00 77.94 155 GLY A O 1
ATOM 1253 N N . SER A 1 156 ? -9.426 11.443 19.412 1.00 73.56 156 SER A N 1
ATOM 1254 C CA . SER A 1 156 ? -7.964 11.227 19.365 1.00 73.56 156 SER A CA 1
ATOM 1255 C C . SER A 1 156 ? -7.370 11.396 17.962 1.00 73.56 156 SER A C 1
ATOM 1257 O O . SER A 1 156 ? -6.456 10.669 17.570 1.00 73.56 156 SER A O 1
ATOM 1259 N N . SER A 1 157 ? -7.878 12.358 17.186 1.00 80.62 157 SER A N 1
ATOM 1260 C CA . SER A 1 157 ? -7.630 12.415 15.739 1.00 80.62 157 SER A CA 1
ATOM 1261 C C . SER A 1 157 ? -6.159 12.455 15.331 1.00 80.62 157 SER A C 1
ATOM 1263 O O . SER A 1 157 ? -5.759 11.718 14.436 1.00 80.62 157 SER A O 1
ATOM 1265 N N . LYS A 1 158 ? -5.335 13.260 16.011 1.00 82.56 158 LYS A N 1
ATOM 1266 C CA . LYS A 1 158 ? -3.901 13.376 15.698 1.00 82.56 158 LYS A CA 1
ATOM 1267 C C . LYS A 1 158 ? -3.123 12.093 15.997 1.00 82.56 158 LYS A C 1
ATOM 1269 O O . LYS A 1 158 ? -2.294 11.696 15.190 1.00 82.56 158 LYS A O 1
ATOM 1274 N N . ASN A 1 159 ? -3.401 11.432 17.123 1.00 84.56 159 ASN A N 1
ATOM 1275 C CA . ASN A 1 159 ? -2.719 10.184 17.484 1.00 84.56 159 ASN A CA 1
ATOM 1276 C C . ASN A 1 159 ? -3.103 9.050 16.530 1.00 84.56 159 ASN A C 1
ATOM 1278 O O . ASN A 1 159 ? -2.223 8.346 16.046 1.00 84.56 159 ASN A O 1
ATOM 1282 N N . LEU A 1 160 ? -4.398 8.921 16.222 1.00 88.25 160 LEU A N 1
ATOM 1283 C CA . LEU A 1 160 ? -4.894 7.925 15.272 1.00 88.25 160 LEU A CA 1
ATOM 1284 C C . LEU A 1 160 ? -4.331 8.156 13.872 1.00 88.25 160 LEU A C 1
ATOM 1286 O O . LEU A 1 160 ? -3.927 7.199 13.219 1.00 88.25 160 LEU A O 1
ATOM 1290 N N . ARG A 1 161 ? -4.233 9.419 13.437 1.00 90.56 161 ARG A N 1
ATOM 1291 C CA . ARG A 1 161 ? -3.619 9.754 12.152 1.00 90.56 161 ARG A CA 1
ATOM 1292 C C . ARG A 1 161 ? -2.147 9.354 12.098 1.00 90.56 161 ARG A C 1
ATOM 1294 O O . ARG A 1 161 ? -1.731 8.721 11.140 1.00 90.56 161 ARG A O 1
ATOM 1301 N N . LEU A 1 162 ? -1.382 9.641 13.149 1.00 89.50 162 LEU A N 1
ATOM 1302 C CA . LEU A 1 162 ? 0.021 9.232 13.204 1.00 89.50 162 LEU A CA 1
ATOM 1303 C C . LEU A 1 162 ? 0.176 7.704 13.225 1.00 89.50 162 LEU A C 1
ATOM 1305 O O . LEU A 1 162 ? 1.048 7.185 12.540 1.00 89.50 162 LEU A O 1
ATOM 1309 N N . GLN A 1 163 ? -0.663 6.973 13.967 1.00 89.81 163 GLN A N 1
ATOM 1310 C CA . GLN A 1 163 ? -0.667 5.501 13.941 1.00 89.81 163 GLN A CA 1
ATOM 1311 C C . GLN A 1 163 ? -0.991 4.962 12.547 1.00 89.81 163 GLN A C 1
ATOM 1313 O O . GLN A 1 163 ? -0.339 4.031 12.085 1.00 89.81 163 GLN A O 1
ATOM 1318 N N . PHE A 1 164 ? -1.973 5.564 11.877 1.00 92.94 164 PHE A N 1
ATOM 1319 C CA . PHE A 1 164 ? -2.347 5.228 10.510 1.00 92.94 164 PHE A CA 1
ATOM 1320 C C . PHE A 1 164 ? -1.169 5.422 9.545 1.00 92.94 164 PHE A C 1
ATOM 1322 O O . PHE A 1 164 ? -0.802 4.488 8.836 1.00 92.94 164 PHE A O 1
ATOM 1329 N N . ASP A 1 165 ? -0.513 6.585 9.578 1.00 92.06 165 ASP A N 1
ATOM 1330 C CA . ASP A 1 165 ? 0.620 6.892 8.697 1.00 92.06 165 ASP A CA 1
ATOM 1331 C C . ASP A 1 165 ? 1.837 5.983 8.986 1.00 92.06 165 ASP A C 1
ATOM 1333 O O . ASP A 1 165 ? 2.516 5.529 8.062 1.00 92.06 165 ASP A O 1
ATOM 1337 N N . LEU A 1 166 ? 2.085 5.652 10.262 1.00 91.00 166 LEU A N 1
ATOM 1338 C CA . LEU A 1 166 ? 3.141 4.722 10.697 1.00 91.00 166 LEU A CA 1
ATOM 1339 C C . LEU A 1 166 ? 2.920 3.274 10.251 1.00 91.00 166 LEU A C 1
ATOM 1341 O O . LEU A 1 166 ? 3.856 2.480 10.288 1.00 91.00 166 LEU A O 1
ATOM 1345 N N . ILE A 1 167 ? 1.707 2.924 9.835 1.00 90.94 167 ILE A N 1
ATOM 1346 C CA . ILE A 1 167 ? 1.379 1.601 9.300 1.00 90.94 167 ILE A CA 1
ATOM 1347 C C . ILE A 1 167 ? 1.383 1.644 7.779 1.00 90.94 167 ILE A C 1
ATOM 1349 O O . ILE A 1 167 ? 2.018 0.806 7.136 1.00 90.94 167 ILE A O 1
ATOM 1353 N N . LEU A 1 168 ? 0.710 2.638 7.200 1.00 90.81 168 LEU A N 1
ATOM 1354 C CA . LEU A 1 168 ? 0.522 2.760 5.761 1.00 90.81 168 LEU A CA 1
ATOM 1355 C C . LEU A 1 168 ? 1.847 2.971 5.020 1.00 90.81 168 LEU A C 1
ATOM 1357 O O . LEU A 1 168 ? 2.149 2.252 4.068 1.00 90.81 168 LEU A O 1
ATOM 1361 N N . ILE A 1 169 ? 2.671 3.926 5.462 1.00 89.62 169 ILE A N 1
ATOM 1362 C CA . ILE A 1 169 ? 3.883 4.307 4.724 1.00 89.62 169 ILE A CA 1
ATOM 1363 C C . ILE A 1 169 ? 4.908 3.158 4.687 1.00 89.62 169 ILE A C 1
ATOM 1365 O O . ILE A 1 169 ? 5.351 2.811 3.588 1.00 89.62 169 ILE A O 1
ATOM 1369 N N . PRO A 1 170 ? 5.275 2.502 5.810 1.00 88.31 170 PRO A N 1
ATOM 1370 C CA . PRO A 1 170 ? 6.192 1.362 5.758 1.00 88.31 170 PRO A CA 1
ATOM 1371 C C . PRO A 1 170 ? 5.640 0.187 4.950 1.00 88.31 170 PRO A C 1
ATOM 1373 O O . PRO A 1 170 ? 6.401 -0.476 4.246 1.00 88.31 170 PRO A O 1
ATOM 1376 N N . THR A 1 171 ? 4.324 -0.044 5.002 1.00 86.12 171 THR A N 1
ATOM 1377 C CA . THR A 1 171 ? 3.656 -1.068 4.188 1.00 86.12 171 THR A CA 1
ATOM 1378 C C . THR A 1 171 ? 3.887 -0.816 2.695 1.00 86.12 171 THR A C 1
ATOM 1380 O O . THR A 1 171 ? 4.339 -1.717 1.987 1.00 86.12 171 THR A O 1
ATOM 1383 N N . ARG A 1 172 ? 3.688 0.424 2.232 1.00 86.88 172 ARG A N 1
ATOM 1384 C CA . ARG A 1 172 ? 3.930 0.836 0.838 1.00 86.88 172 ARG A CA 1
ATOM 1385 C C . ARG A 1 172 ? 5.392 0.724 0.422 1.00 86.88 172 ARG A C 1
ATOM 1387 O O . ARG A 1 172 ? 5.673 0.333 -0.712 1.00 86.88 172 ARG A O 1
ATOM 1394 N N . ILE A 1 173 ? 6.324 1.055 1.318 1.00 87.56 173 ILE A N 1
ATOM 1395 C CA . ILE A 1 173 ? 7.763 0.930 1.045 1.00 87.56 173 ILE A CA 1
ATOM 1396 C C . ILE A 1 173 ? 8.138 -0.540 0.871 1.00 87.56 173 ILE A C 1
ATOM 1398 O O . ILE A 1 173 ? 8.691 -0.901 -0.165 1.00 87.56 173 ILE A O 1
ATOM 1402 N N . ASN A 1 174 ? 7.789 -1.388 1.842 1.00 86.50 174 ASN A N 1
ATOM 1403 C CA . ASN A 1 174 ? 8.091 -2.818 1.795 1.00 86.50 174 ASN A CA 1
ATOM 1404 C C . ASN A 1 174 ? 7.488 -3.475 0.551 1.00 86.50 174 ASN A C 1
ATOM 1406 O O . ASN A 1 174 ? 8.148 -4.282 -0.098 1.00 86.50 174 ASN A O 1
ATOM 1410 N N . TYR A 1 175 ? 6.262 -3.091 0.191 1.00 81.69 175 TYR A N 1
ATOM 1411 C CA . TYR A 1 175 ? 5.619 -3.553 -1.031 1.00 81.69 175 TYR A CA 1
ATOM 1412 C C . TYR A 1 175 ? 6.387 -3.122 -2.289 1.00 81.69 175 TYR A C 1
ATOM 1414 O O . TYR A 1 175 ? 6.736 -3.965 -3.110 1.00 81.69 175 TYR A O 1
ATOM 1422 N N . SER A 1 176 ? 6.719 -1.833 -2.415 1.00 85.00 176 SER A N 1
ATOM 1423 C CA . SER A 1 176 ? 7.464 -1.309 -3.573 1.00 85.00 176 SER A CA 1
ATOM 1424 C C . SER A 1 176 ? 8.822 -2.000 -3.735 1.00 85.00 176 SER A C 1
ATOM 1426 O O . SER A 1 176 ? 9.213 -2.351 -4.845 1.00 85.00 176 SER A O 1
ATOM 1428 N N . MET A 1 177 ? 9.517 -2.241 -2.619 1.00 88.94 177 MET A N 1
ATOM 1429 C CA . MET A 1 177 ? 10.792 -2.956 -2.602 1.00 88.94 177 MET A CA 1
ATOM 1430 C C . MET A 1 177 ? 10.643 -4.414 -3.043 1.00 88.94 177 MET A C 1
ATOM 1432 O O . MET A 1 177 ? 11.448 -4.891 -3.840 1.00 88.94 177 MET A O 1
ATOM 1436 N N . ALA A 1 178 ? 9.627 -5.116 -2.531 1.00 86.62 178 ALA A N 1
ATOM 1437 C CA . ALA A 1 178 ? 9.381 -6.518 -2.853 1.00 86.62 178 ALA A CA 1
ATOM 1438 C C . ALA A 1 178 ? 9.019 -6.701 -4.329 1.00 86.62 178 ALA A C 1
ATOM 1440 O O . ALA A 1 178 ? 9.610 -7.540 -4.999 1.00 86.62 178 ALA A O 1
ATOM 1441 N N . VAL A 1 179 ? 8.113 -5.876 -4.855 1.00 82.81 179 VAL A N 1
ATOM 1442 C CA . VAL A 1 179 ? 7.672 -5.984 -6.250 1.00 82.81 179 VAL A CA 1
ATOM 1443 C C . VAL A 1 179 ? 8.803 -5.693 -7.231 1.00 82.81 179 VAL A C 1
ATOM 1445 O O . VAL A 1 179 ? 8.916 -6.393 -8.232 1.00 82.81 179 VAL A O 1
ATOM 1448 N N . ALA A 1 180 ? 9.657 -4.704 -6.952 1.00 87.00 180 ALA A N 1
ATOM 1449 C CA . ALA A 1 180 ? 10.820 -4.435 -7.795 1.00 87.00 180 ALA A CA 1
ATOM 1450 C C . ALA A 1 180 ? 11.749 -5.659 -7.887 1.00 87.00 180 ALA A C 1
ATOM 1452 O O . ALA A 1 180 ? 12.176 -6.027 -8.978 1.00 87.00 180 ALA A O 1
ATOM 1453 N N . MET A 1 181 ? 12.012 -6.324 -6.755 1.00 88.62 181 MET A N 1
ATOM 1454 C CA . MET A 1 181 ? 12.850 -7.528 -6.720 1.00 88.62 181 MET A CA 1
ATOM 1455 C C . MET A 1 181 ? 12.177 -8.729 -7.390 1.00 88.62 181 MET A C 1
ATOM 1457 O O . MET A 1 181 ? 12.822 -9.437 -8.151 1.00 88.62 181 MET A O 1
ATOM 1461 N N . GLU A 1 182 ? 10.884 -8.961 -7.145 1.00 84.44 182 GLU A N 1
ATOM 1462 C CA . GLU A 1 182 ? 10.148 -10.051 -7.801 1.00 84.44 182 GLU A CA 1
ATOM 1463 C C . GLU A 1 182 ? 10.106 -9.865 -9.317 1.00 84.44 182 GLU A C 1
ATOM 1465 O O . GLU A 1 182 ? 10.267 -10.826 -10.065 1.00 84.44 182 GLU A O 1
ATOM 1470 N N . PHE A 1 183 ? 9.924 -8.629 -9.780 1.00 81.56 183 PHE A N 1
ATOM 1471 C CA . PHE A 1 183 ? 9.956 -8.324 -11.201 1.00 81.56 183 PHE A CA 1
ATOM 1472 C C . PHE A 1 183 ? 11.330 -8.591 -11.812 1.00 81.56 183 PHE A C 1
ATOM 1474 O O . PHE A 1 183 ? 11.402 -9.237 -12.854 1.00 81.56 183 PHE A O 1
ATOM 1481 N N . HIS A 1 184 ? 12.400 -8.146 -11.151 1.00 85.31 184 HIS A N 1
ATOM 1482 C CA . HIS A 1 184 ? 13.769 -8.437 -11.566 1.00 85.31 184 HIS A CA 1
ATOM 1483 C C . HIS A 1 184 ? 14.012 -9.950 -11.685 1.00 85.31 184 HIS A C 1
ATOM 1485 O O . HIS A 1 184 ? 14.381 -10.433 -12.752 1.00 85.31 184 HIS A O 1
ATOM 1491 N N . ASP A 1 185 ? 13.680 -10.714 -10.640 1.00 84.88 185 ASP A N 1
ATOM 1492 C CA . ASP A 1 185 ? 13.807 -12.176 -10.626 1.00 84.88 185 ASP A CA 1
ATOM 1493 C C . ASP A 1 185 ? 13.026 -12.847 -11.771 1.00 84.88 185 ASP A C 1
ATOM 1495 O O . ASP A 1 185 ? 13.493 -13.815 -12.373 1.00 84.88 185 ASP A O 1
ATOM 1499 N N . ILE A 1 186 ? 11.809 -12.374 -12.064 1.00 80.31 186 ILE A N 1
ATOM 1500 C CA . ILE A 1 186 ? 10.978 -12.897 -13.157 1.00 80.31 186 ILE A CA 1
ATOM 1501 C C . ILE A 1 186 ? 11.585 -12.534 -14.514 1.00 80.31 186 ILE A C 1
ATOM 1503 O O . ILE A 1 186 ? 11.561 -13.375 -15.416 1.00 80.31 186 ILE A O 1
ATOM 1507 N N . ALA A 1 187 ? 12.106 -11.315 -14.669 1.00 78.19 187 ALA A N 1
ATOM 1508 C CA . ALA A 1 187 ? 12.719 -10.850 -15.905 1.00 78.19 187 ALA A CA 1
ATOM 1509 C C . ALA A 1 187 ? 13.972 -11.659 -16.250 1.00 78.19 187 ALA A C 1
ATOM 1511 O O . ALA A 1 187 ? 14.064 -12.164 -17.370 1.00 78.19 187 ALA A O 1
ATOM 1512 N N . GLU A 1 188 ? 14.851 -11.886 -15.270 1.00 80.69 188 GLU A N 1
ATOM 1513 C CA . GLU A 1 188 ? 16.041 -12.724 -15.429 1.00 80.69 188 GLU A CA 1
ATOM 1514 C C . GLU A 1 188 ? 15.686 -14.184 -15.740 1.00 80.69 188 GLU A C 1
ATOM 1516 O O . GLU A 1 188 ? 16.238 -14.781 -16.663 1.00 80.69 188 GLU A O 1
ATOM 1521 N N . ARG A 1 189 ? 14.747 -14.783 -14.991 1.00 78.56 189 ARG A N 1
ATOM 1522 C CA . ARG A 1 189 ? 14.435 -16.220 -15.122 1.00 78.56 189 ARG A CA 1
ATOM 1523 C C . ARG A 1 189 ? 13.673 -16.570 -16.388 1.00 78.56 189 ARG A C 1
ATOM 1525 O O . ARG A 1 189 ? 13.881 -17.647 -16.938 1.00 78.56 189 ARG A O 1
ATOM 1532 N N . ASN A 1 190 ? 12.751 -15.709 -16.806 1.00 68.25 190 ASN A N 1
ATOM 1533 C CA . ASN A 1 190 ? 11.858 -15.997 -17.927 1.00 68.25 190 ASN A CA 1
ATOM 1534 C C . ASN A 1 190 ? 12.305 -15.325 -19.226 1.00 68.25 190 ASN A C 1
ATOM 1536 O O . ASN A 1 190 ? 11.608 -15.453 -20.231 1.00 68.25 190 ASN A O 1
ATOM 1540 N N . GLY A 1 191 ? 13.428 -14.596 -19.207 1.00 64.06 191 GLY A N 1
ATOM 1541 C CA . GLY A 1 191 ? 13.921 -13.857 -20.364 1.00 64.06 191 GLY A CA 1
ATOM 1542 C C . GLY A 1 191 ? 12.869 -12.895 -20.912 1.00 64.06 191 GLY A C 1
ATOM 1543 O O . GLY A 1 191 ? 12.666 -12.843 -22.129 1.00 64.06 191 GLY A O 1
ATOM 1544 N N . LEU A 1 192 ? 12.146 -12.189 -20.025 1.00 61.94 192 LEU A N 1
ATOM 1545 C CA . LEU A 1 192 ? 11.156 -11.194 -20.447 1.00 61.94 192 LEU A CA 1
ATOM 1546 C C . LEU A 1 192 ? 11.852 -10.214 -21.395 1.00 61.94 192 LEU A C 1
ATOM 1548 O O . LEU A 1 192 ? 12.689 -9.424 -20.976 1.00 61.94 192 LEU A O 1
ATOM 1552 N N . SER A 1 193 ? 11.499 -10.273 -22.680 1.00 63.28 193 SER A N 1
ATOM 1553 C CA . SER A 1 193 ? 12.089 -9.438 -23.731 1.00 63.28 193 SER A CA 1
ATOM 1554 C C . SER A 1 193 ? 11.488 -8.033 -23.718 1.00 63.28 193 SER A C 1
ATOM 1556 O O . SER A 1 193 ? 10.938 -7.563 -24.713 1.00 63.28 193 SER A O 1
ATOM 1558 N N . LEU A 1 194 ? 11.542 -7.365 -22.568 1.00 70.06 194 LEU A N 1
ATOM 1559 C CA . LEU A 1 194 ? 11.286 -5.934 -22.504 1.00 70.06 194 LEU A CA 1
ATOM 1560 C C . LEU A 1 194 ? 12.535 -5.194 -22.971 1.00 70.06 194 LEU A C 1
ATOM 1562 O O . LEU A 1 194 ? 13.662 -5.593 -22.686 1.00 70.06 194 LEU A O 1
ATOM 1566 N N . ALA A 1 195 ? 12.334 -4.095 -23.698 1.00 77.38 195 ALA A N 1
ATOM 1567 C CA . ALA A 1 195 ? 13.445 -3.250 -24.105 1.00 77.38 195 ALA A CA 1
ATOM 1568 C C . ALA A 1 195 ? 14.197 -2.751 -22.851 1.00 77.38 195 ALA A C 1
ATOM 1570 O O . ALA A 1 195 ? 13.538 -2.279 -21.919 1.00 77.38 195 ALA A O 1
ATOM 1571 N N . PRO A 1 196 ? 15.543 -2.771 -22.822 1.00 81.56 196 PRO A N 1
ATOM 1572 C CA . PRO A 1 196 ? 16.313 -2.373 -21.640 1.00 81.56 196 PRO A CA 1
ATOM 1573 C C . PRO A 1 196 ? 15.958 -0.982 -21.092 1.00 81.56 196 PRO A C 1
ATOM 1575 O O . PRO A 1 196 ? 15.829 -0.812 -19.885 1.00 81.56 196 PRO A O 1
ATOM 1578 N N . LYS A 1 197 ? 15.657 -0.010 -21.968 1.00 77.19 197 LYS A N 1
ATOM 1579 C CA . LYS A 1 197 ? 15.173 1.332 -21.572 1.00 77.19 197 LYS A CA 1
ATOM 1580 C C . LYS A 1 197 ? 13.850 1.306 -20.797 1.00 77.19 197 LYS A C 1
ATOM 1582 O O . LYS A 1 197 ? 13.618 2.141 -19.927 1.00 77.19 197 LYS A O 1
ATOM 1587 N N . VAL A 1 198 ? 12.959 0.370 -21.127 1.00 78.81 198 VAL A N 1
ATOM 1588 C CA . VAL A 1 198 ? 11.685 0.194 -20.415 1.00 78.81 198 VAL A CA 1
ATOM 1589 C C . VAL A 1 198 ? 11.952 -0.383 -19.028 1.00 78.81 198 VAL A C 1
ATOM 1591 O O . VAL A 1 198 ? 11.413 0.129 -18.051 1.00 78.81 198 VAL A O 1
ATOM 1594 N N . MET A 1 199 ? 12.827 -1.389 -18.928 1.00 79.94 199 MET A N 1
ATOM 1595 C CA . MET A 1 199 ? 13.233 -1.966 -17.640 1.00 79.94 199 MET A CA 1
ATOM 1596 C C . MET A 1 199 ? 13.908 -0.923 -16.740 1.00 79.94 199 MET A C 1
ATOM 1598 O O . MET A 1 199 ? 13.511 -0.762 -15.588 1.00 79.94 199 MET A O 1
ATOM 1602 N N . GLU A 1 200 ? 14.842 -0.142 -17.286 1.00 82.75 200 GLU A N 1
ATOM 1603 C CA . GLU A 1 200 ? 15.499 0.973 -16.594 1.00 82.75 200 GLU A CA 1
ATOM 1604 C C . GLU A 1 200 ? 14.469 1.953 -16.004 1.00 82.75 200 GLU A C 1
ATOM 1606 O O . GLU A 1 200 ? 14.484 2.244 -14.806 1.00 82.75 200 GLU A O 1
ATOM 1611 N N . SER A 1 201 ? 13.519 2.412 -16.827 1.00 80.75 201 SER A N 1
ATOM 1612 C CA . SER A 1 201 ? 12.469 3.344 -16.402 1.00 80.75 201 SER A CA 1
ATOM 1613 C C . SER A 1 201 ? 11.592 2.773 -15.281 1.00 80.75 201 SER A C 1
ATOM 1615 O O . SER A 1 201 ? 11.256 3.489 -14.332 1.00 80.75 201 SER A O 1
ATOM 1617 N N . ILE A 1 202 ? 11.258 1.480 -15.351 1.00 81.75 202 ILE A N 1
ATOM 1618 C CA . ILE A 1 202 ? 10.503 0.777 -14.308 1.00 81.75 202 ILE A CA 1
ATOM 1619 C C . ILE A 1 202 ? 11.256 0.830 -12.977 1.00 81.75 202 ILE A C 1
ATOM 1621 O O . ILE A 1 202 ? 10.690 1.269 -11.971 1.00 81.75 202 ILE A O 1
ATOM 1625 N N . PHE A 1 203 ? 12.528 0.423 -12.963 1.00 86.81 203 PHE A N 1
ATOM 1626 C CA . PHE A 1 203 ? 13.322 0.347 -11.736 1.00 86.81 203 PHE A CA 1
ATOM 1627 C C . PHE A 1 203 ? 13.594 1.721 -11.115 1.00 86.81 203 PHE A C 1
ATOM 1629 O O . PHE A 1 203 ? 13.422 1.871 -9.902 1.00 86.81 203 PHE A O 1
ATOM 1636 N N . ILE A 1 204 ? 13.904 2.743 -11.925 1.00 85.38 204 ILE A N 1
ATOM 1637 C CA . ILE A 1 204 ? 14.015 4.139 -11.458 1.00 85.38 204 ILE A CA 1
ATOM 1638 C C . ILE A 1 204 ? 12.731 4.550 -10.735 1.00 85.38 204 ILE A C 1
ATOM 1640 O O . ILE A 1 204 ? 12.754 5.073 -9.622 1.00 85.38 204 ILE A O 1
ATOM 1644 N N . SER A 1 205 ? 11.580 4.232 -11.324 1.00 83.25 205 SER A N 1
ATOM 1645 C CA . SER A 1 205 ? 10.292 4.621 -10.771 1.00 83.25 205 SER A CA 1
ATOM 1646 C C . SER A 1 205 ? 9.950 3.931 -9.440 1.00 83.25 205 SER A C 1
ATOM 1648 O O . SER A 1 205 ? 9.245 4.514 -8.607 1.00 83.25 205 SER A O 1
ATOM 1650 N N . TYR A 1 206 ? 10.430 2.704 -9.212 1.00 85.31 206 TYR A N 1
ATOM 1651 C CA . TYR A 1 206 ? 10.350 2.039 -7.905 1.00 85.31 206 TYR A CA 1
ATOM 1652 C C . TYR A 1 206 ? 11.293 2.673 -6.884 1.00 85.31 206 TYR A C 1
ATOM 1654 O O . TYR A 1 206 ? 10.882 2.929 -5.747 1.00 85.31 206 TYR A O 1
ATOM 1662 N N . GLN A 1 207 ? 12.536 2.949 -7.283 1.00 91.25 207 GLN A N 1
ATOM 1663 C CA . GLN A 1 207 ? 13.535 3.581 -6.426 1.00 91.25 207 GLN A CA 1
ATOM 1664 C C . GLN A 1 207 ? 13.055 4.957 -5.939 1.00 91.25 207 GLN A C 1
ATOM 1666 O O . GLN A 1 207 ? 13.031 5.210 -4.731 1.00 91.25 207 GLN A O 1
ATOM 1671 N N . ASP A 1 208 ? 12.572 5.804 -6.849 1.00 87.12 208 ASP A N 1
ATOM 1672 C CA . ASP A 1 208 ? 12.037 7.130 -6.531 1.00 87.12 208 ASP A CA 1
ATOM 1673 C C . ASP A 1 208 ? 10.840 7.058 -5.581 1.00 87.12 208 ASP A C 1
ATOM 1675 O O . ASP A 1 208 ? 10.741 7.836 -4.623 1.00 87.12 208 ASP A O 1
ATOM 1679 N N . ARG A 1 209 ? 9.940 6.087 -5.794 1.00 85.75 209 ARG A N 1
ATOM 1680 C CA . ARG A 1 209 ? 8.783 5.870 -4.918 1.00 85.75 209 ARG A CA 1
ATOM 1681 C C . ARG A 1 209 ? 9.218 5.527 -3.495 1.00 85.75 209 ARG A C 1
ATOM 1683 O O . ARG A 1 209 ? 8.698 6.124 -2.550 1.00 85.75 209 ARG A O 1
ATOM 1690 N N . VAL A 1 210 ? 10.177 4.613 -3.339 1.00 90.06 210 VAL A N 1
ATOM 1691 C CA . VAL A 1 210 ? 10.728 4.219 -2.033 1.00 90.06 210 VAL A CA 1
ATOM 1692 C C . VAL A 1 210 ? 11.416 5.400 -1.347 1.00 90.06 210 VAL A C 1
ATOM 1694 O O . VAL A 1 210 ? 11.163 5.655 -0.168 1.00 90.06 210 VAL A O 1
ATOM 1697 N N . ILE A 1 211 ? 12.232 6.169 -2.076 1.00 91.88 211 ILE A N 1
ATOM 1698 C CA . ILE A 1 211 ? 12.902 7.366 -1.548 1.00 91.88 211 ILE A CA 1
ATOM 1699 C C . ILE A 1 211 ? 11.875 8.400 -1.073 1.00 91.88 211 ILE A C 1
ATOM 1701 O O . ILE A 1 211 ? 12.019 8.953 0.021 1.00 91.88 211 ILE A O 1
ATOM 1705 N N . SER A 1 212 ? 10.838 8.661 -1.872 1.00 90.38 212 SER A N 1
ATOM 1706 C CA . SER A 1 212 ? 9.782 9.619 -1.537 1.00 90.38 212 SER A CA 1
ATOM 1707 C C . SER A 1 212 ? 9.021 9.210 -0.272 1.00 90.38 212 SER A C 1
ATOM 1709 O O . SER A 1 212 ? 8.960 9.972 0.695 1.00 90.38 212 SER A O 1
ATOM 1711 N N . LEU A 1 213 ? 8.548 7.962 -0.218 1.00 89.88 213 LEU A N 1
ATOM 1712 C CA . LEU A 1 213 ? 7.855 7.420 0.951 1.00 89.88 213 LEU A CA 1
ATOM 1713 C C . LEU A 1 213 ? 8.735 7.440 2.206 1.00 89.88 213 LEU A C 1
ATOM 1715 O O . LEU A 1 213 ? 8.264 7.771 3.292 1.00 89.88 213 LEU A O 1
ATOM 1719 N N . ASN A 1 214 ? 10.028 7.127 2.087 1.00 92.12 214 ASN A N 1
ATOM 1720 C CA . ASN A 1 214 ? 10.930 7.173 3.235 1.00 92.12 214 ASN A CA 1
ATOM 1721 C C . ASN A 1 214 ? 11.128 8.610 3.752 1.00 92.12 214 ASN A C 1
ATOM 1723 O O . ASN A 1 214 ? 11.180 8.832 4.964 1.00 92.12 214 ASN A O 1
ATOM 1727 N N . LYS A 1 215 ? 11.173 9.613 2.861 1.00 92.50 215 LYS A N 1
ATOM 1728 C CA . LYS A 1 215 ? 11.183 11.032 3.262 1.00 92.50 215 LYS A CA 1
ATOM 1729 C C . LYS A 1 215 ? 9.910 11.403 4.027 1.00 92.50 215 LYS A C 1
ATOM 1731 O O . LYS A 1 215 ? 9.998 12.114 5.028 1.00 92.50 215 LYS A O 1
ATOM 1736 N N . GLU A 1 216 ? 8.743 10.928 3.592 1.00 91.56 216 GLU A N 1
ATOM 1737 C CA . GLU A 1 216 ? 7.478 11.112 4.317 1.00 91.56 216 GLU A CA 1
ATOM 1738 C C . GLU A 1 216 ? 7.513 10.439 5.695 1.00 91.56 216 GLU A C 1
ATOM 1740 O O . GLU A 1 216 ? 7.205 11.080 6.701 1.00 91.56 216 GLU A O 1
ATOM 1745 N N . LEU A 1 217 ? 7.994 9.195 5.774 1.00 90.56 217 LEU A N 1
ATOM 1746 C CA . LEU A 1 217 ? 8.121 8.461 7.032 1.00 90.56 217 LEU A CA 1
ATOM 1747 C C . LEU A 1 217 ? 9.010 9.205 8.038 1.00 90.56 217 LEU A C 1
ATOM 1749 O O . LEU A 1 217 ? 8.647 9.357 9.204 1.00 90.56 217 LEU A O 1
ATOM 1753 N N . ILE A 1 218 ? 10.157 9.730 7.598 1.00 89.88 218 ILE A N 1
ATOM 1754 C CA . ILE A 1 218 ? 11.059 10.523 8.447 1.00 89.88 218 ILE A CA 1
ATOM 1755 C C . ILE A 1 218 ? 10.341 11.758 9.016 1.00 89.88 218 ILE A C 1
ATOM 1757 O O . ILE A 1 218 ? 10.529 12.075 10.196 1.00 89.88 218 ILE A O 1
ATOM 1761 N N . LYS A 1 219 ? 9.494 12.428 8.220 1.00 89.75 219 LYS A N 1
ATOM 1762 C CA . LYS A 1 219 ? 8.680 13.566 8.682 1.00 89.75 219 LYS A CA 1
ATOM 1763 C C . LYS A 1 219 ? 7.653 13.141 9.731 1.00 89.75 219 LYS A C 1
ATOM 1765 O O . LYS A 1 219 ? 7.522 13.822 10.743 1.00 89.75 219 LYS A O 1
ATOM 1770 N N . VAL A 1 220 ? 6.969 12.012 9.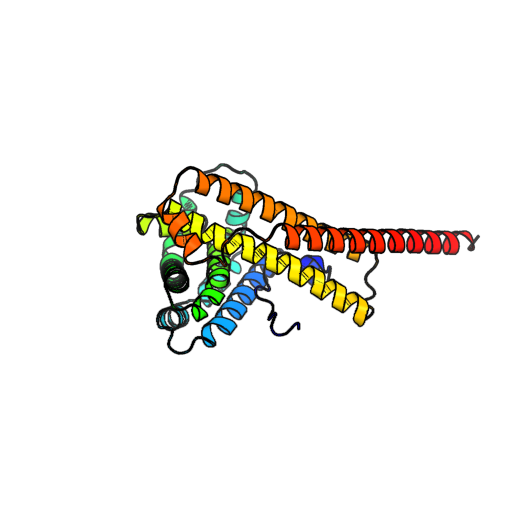542 1.00 88.75 220 VAL A N 1
ATOM 1771 C CA . VAL A 1 220 ? 6.045 11.468 10.555 1.00 88.75 220 VAL A CA 1
ATOM 1772 C C . VAL A 1 220 ? 6.800 11.203 11.862 1.00 88.75 220 VAL A C 1
ATOM 1774 O O . VAL A 1 220 ? 6.395 11.661 12.929 1.00 88.75 220 VAL A O 1
ATOM 1777 N N . TYR A 1 221 ? 7.973 10.569 11.789 1.00 84.31 221 TYR A N 1
ATOM 1778 C CA . TYR A 1 221 ? 8.793 10.283 12.969 1.00 84.31 221 TYR A CA 1
ATOM 1779 C C . TYR A 1 221 ? 9.318 11.523 13.700 1.00 84.31 221 TYR A C 1
ATOM 1781 O O . TYR A 1 221 ? 9.441 11.503 14.928 1.00 84.31 221 TYR A O 1
ATOM 1789 N N . SER A 1 222 ? 9.642 12.603 12.988 1.00 83.56 222 SER A N 1
ATOM 1790 C CA . SER A 1 222 ? 10.095 13.839 13.633 1.00 83.56 222 SER A CA 1
ATOM 1791 C C . SER A 1 222 ? 8.972 14.514 14.429 1.00 83.56 222 SER A C 1
ATOM 1793 O O . SER A 1 222 ? 9.233 15.097 15.483 1.00 83.56 222 SER A O 1
ATOM 1795 N N . GLN A 1 223 ? 7.715 14.359 14.002 1.00 80.75 223 GLN A N 1
ATOM 1796 C CA . GLN A 1 223 ? 6.545 14.836 14.745 1.00 80.75 223 GLN A CA 1
ATOM 1797 C C . GLN A 1 223 ? 6.321 14.045 16.046 1.00 80.75 223 GLN A C 1
ATOM 1799 O O . GLN A 1 223 ? 5.896 14.623 17.048 1.00 80.75 223 GLN A O 1
ATOM 1804 N N . LEU A 1 224 ? 6.662 12.749 16.062 1.00 75.06 224 LEU A N 1
ATOM 1805 C CA . LEU A 1 224 ? 6.557 11.881 17.244 1.00 75.06 224 LEU A CA 1
ATOM 1806 C C . LEU A 1 224 ? 7.524 12.275 18.352 1.00 75.06 224 LEU A C 1
ATOM 1808 O O . LEU A 1 224 ? 7.111 12.438 19.502 1.00 75.06 224 LEU A O 1
ATOM 1812 N N . LYS A 1 225 ? 8.806 12.435 17.991 1.00 64.31 225 LYS A N 1
ATOM 1813 C CA . LYS A 1 225 ? 9.914 12.676 18.929 1.00 64.31 225 LYS A CA 1
ATOM 1814 C C . LYS A 1 225 ? 9.682 13.914 19.799 1.00 64.31 225 LYS A C 1
ATOM 1816 O O . LYS A 1 225 ? 10.178 13.975 20.917 1.00 64.31 225 LYS A O 1
ATOM 1821 N N . ASN A 1 226 ? 8.901 14.866 19.295 1.00 59.66 226 ASN A N 1
ATOM 1822 C CA . ASN A 1 226 ? 8.756 16.179 19.900 1.00 59.66 226 ASN A CA 1
ATOM 1823 C C . ASN A 1 226 ? 7.458 16.374 20.707 1.00 59.66 226 ASN A C 1
ATOM 1825 O O . ASN A 1 226 ? 7.369 17.386 21.397 1.00 59.66 226 ASN A O 1
ATOM 1829 N N . ARG A 1 227 ? 6.429 15.503 20.606 1.00 63.06 227 ARG A N 1
ATOM 1830 C CA . ARG A 1 227 ? 5.079 15.849 21.127 1.00 63.06 227 ARG A CA 1
ATOM 1831 C C . ARG A 1 227 ? 4.207 14.733 21.728 1.00 63.06 227 ARG A C 1
ATOM 1833 O O . ARG A 1 227 ? 3.254 15.082 22.419 1.00 63.06 227 ARG A O 1
ATOM 1840 N N . TYR A 1 228 ? 4.475 13.436 21.522 1.00 64.75 228 TYR A N 1
ATOM 1841 C CA . TYR A 1 228 ? 3.492 12.386 21.870 1.00 64.75 228 TYR A CA 1
ATOM 1842 C C . TYR A 1 228 ? 4.081 11.201 22.657 1.00 64.75 228 TYR A C 1
ATOM 1844 O O . TYR A 1 228 ? 4.470 10.179 22.091 1.00 64.75 228 TYR A O 1
ATOM 1852 N N . GLY A 1 229 ? 4.095 11.310 23.992 1.00 65.88 229 GLY A N 1
ATOM 1853 C CA . GLY A 1 229 ? 4.595 10.257 24.891 1.00 65.88 229 GLY A CA 1
ATOM 1854 C C . GLY A 1 229 ? 3.813 8.936 24.819 1.00 65.88 229 GLY A C 1
ATOM 1855 O O . GLY A 1 229 ? 4.418 7.866 24.812 1.00 65.88 229 GLY A O 1
ATOM 1856 N N . SER A 1 230 ? 2.483 8.990 24.678 1.00 70.75 230 SER A N 1
ATOM 1857 C CA . SER A 1 230 ? 1.628 7.797 24.540 1.00 70.75 230 SER A CA 1
ATOM 1858 C C . SER A 1 230 ? 1.920 7.000 23.266 1.00 70.75 230 SER A C 1
ATOM 1860 O O . SER A 1 230 ? 1.887 5.771 23.274 1.00 70.75 230 SER A O 1
ATOM 1862 N N . LEU A 1 231 ? 2.272 7.690 22.182 1.00 74.81 231 LEU A N 1
ATOM 1863 C CA . LEU A 1 231 ? 2.571 7.071 20.897 1.00 74.81 231 LEU A CA 1
ATOM 1864 C C . LEU A 1 231 ? 3.955 6.405 20.882 1.00 74.81 231 LEU A C 1
ATOM 1866 O O . LEU A 1 231 ? 4.129 5.356 20.269 1.00 74.81 231 LEU A O 1
ATOM 1870 N N . SER A 1 232 ? 4.913 6.952 21.639 1.00 76.88 232 SER A N 1
ATOM 1871 C CA . SER A 1 232 ? 6.198 6.293 21.911 1.00 76.88 232 SER A CA 1
ATOM 1872 C C . SER A 1 232 ? 6.006 4.969 22.661 1.00 76.88 232 SER A C 1
ATOM 1874 O O . SER A 1 232 ? 6.583 3.949 22.283 1.00 76.88 232 SER A O 1
ATOM 1876 N N . SER A 1 233 ? 5.138 4.945 23.678 1.00 80.81 233 SER A N 1
ATOM 1877 C CA . SER A 1 233 ? 4.782 3.708 24.387 1.00 80.81 233 SER A CA 1
ATOM 1878 C C . SER A 1 233 ? 4.085 2.693 23.478 1.00 80.81 233 SER A C 1
ATOM 1880 O O . SER A 1 233 ? 4.412 1.509 23.529 1.00 80.81 233 SER A O 1
ATOM 1882 N N . TRP A 1 234 ? 3.179 3.143 22.604 1.00 83.38 234 TRP A N 1
ATOM 1883 C CA . TRP A 1 234 ? 2.526 2.273 21.622 1.00 83.38 234 TRP A CA 1
ATOM 1884 C C . TRP A 1 234 ? 3.523 1.663 20.625 1.00 83.38 234 TRP A C 1
ATOM 1886 O O . TRP A 1 234 ? 3.462 0.462 20.373 1.00 83.38 234 TRP A O 1
ATOM 1896 N N . LEU A 1 235 ? 4.484 2.443 20.115 1.00 82.31 235 LEU A N 1
ATOM 1897 C CA . LEU A 1 235 ? 5.538 1.934 19.228 1.00 82.31 235 LEU A CA 1
ATOM 1898 C C . LEU A 1 235 ? 6.420 0.885 19.914 1.00 82.31 235 LEU A C 1
ATOM 1900 O O . LEU A 1 235 ? 6.764 -0.119 19.300 1.00 82.31 235 LEU A O 1
ATOM 1904 N N . LYS A 1 236 ? 6.737 1.052 21.205 1.00 81.94 236 LYS A N 1
ATOM 1905 C CA . LYS A 1 236 ? 7.463 0.022 21.974 1.00 81.94 236 LYS A CA 1
ATOM 1906 C C . LYS A 1 236 ? 6.695 -1.303 22.050 1.00 81.94 236 LYS A C 1
ATOM 1908 O O . LYS A 1 236 ? 7.312 -2.361 22.076 1.00 81.94 236 LYS A O 1
ATOM 1913 N N . GLN A 1 237 ? 5.364 -1.249 22.087 1.00 80.31 237 GLN A N 1
ATOM 1914 C CA . GLN A 1 237 ? 4.490 -2.431 22.102 1.00 80.31 237 GLN A CA 1
ATOM 1915 C C . GLN A 1 237 ? 4.233 -3.010 20.698 1.00 80.31 237 GLN A C 1
ATOM 1917 O O . GLN A 1 237 ? 3.793 -4.158 20.570 1.00 80.31 237 GLN A O 1
ATOM 1922 N N . ASN A 1 238 ? 4.517 -2.227 19.655 1.00 79.50 238 ASN A N 1
ATOM 1923 C CA . ASN A 1 238 ? 4.328 -2.583 18.251 1.00 79.50 238 ASN A CA 1
ATOM 1924 C C . ASN A 1 238 ? 5.589 -2.252 17.430 1.00 79.50 238 ASN A C 1
ATOM 1926 O O . ASN A 1 238 ? 5.543 -1.403 16.531 1.00 79.50 238 ASN A O 1
ATOM 1930 N N . PRO A 1 239 ? 6.737 -2.881 17.754 1.00 80.38 239 PRO A N 1
ATOM 1931 C CA . PRO A 1 239 ? 8.017 -2.555 17.138 1.00 80.38 239 PRO A CA 1
ATOM 1932 C C . PRO A 1 239 ? 8.049 -2.815 15.626 1.00 80.38 239 PRO A C 1
ATOM 1934 O O . PRO A 1 239 ? 8.893 -2.244 14.946 1.00 80.38 239 PRO A O 1
ATOM 1937 N N . GLU A 1 240 ? 7.136 -3.616 15.079 1.00 77.44 240 GLU A N 1
ATOM 1938 C CA . GLU A 1 240 ? 6.992 -3.846 13.638 1.00 77.44 240 GLU A CA 1
ATOM 1939 C C . GLU A 1 240 ? 6.622 -2.586 12.838 1.00 77.44 240 GLU A C 1
ATOM 1941 O O . GLU A 1 240 ? 6.945 -2.506 11.657 1.00 77.44 240 GLU A O 1
ATOM 1946 N N . TYR A 1 241 ? 5.999 -1.591 13.477 1.00 79.38 241 TYR A N 1
ATOM 1947 C CA . TYR A 1 241 ? 5.682 -0.295 12.864 1.00 79.38 241 TYR A CA 1
ATOM 1948 C C . TYR A 1 241 ? 6.782 0.747 13.104 1.00 79.38 241 TYR A C 1
ATOM 1950 O O . TYR A 1 241 ? 6.603 1.935 12.822 1.00 79.38 241 TYR A O 1
ATOM 1958 N N . SER A 1 242 ? 7.925 0.311 13.651 1.00 75.31 242 SER A N 1
ATOM 1959 C CA . SER A 1 242 ? 9.109 1.151 13.818 1.00 75.31 242 SER A CA 1
ATOM 1960 C C . SER A 1 242 ? 9.661 1.607 12.465 1.00 75.31 242 SER A C 1
ATOM 1962 O O . SER A 1 242 ? 9.251 1.139 11.401 1.00 75.31 242 SER A O 1
ATOM 1964 N N . LYS A 1 243 ? 10.617 2.543 12.500 1.00 75.12 243 LYS A N 1
ATOM 1965 C CA . LYS A 1 243 ? 11.327 2.982 11.299 1.00 75.12 243 LYS A CA 1
ATOM 1966 C C . LYS A 1 243 ? 11.859 1.778 10.539 1.00 75.12 243 LYS A C 1
ATOM 1968 O O . LYS A 1 243 ? 12.334 0.812 11.138 1.00 75.12 243 LYS A O 1
ATOM 1973 N N . ILE A 1 244 ? 11.842 1.900 9.219 1.00 80.56 244 ILE A N 1
ATOM 1974 C CA . ILE A 1 244 ? 12.517 0.950 8.348 1.00 80.56 244 ILE A CA 1
ATOM 1975 C C . ILE A 1 244 ? 13.976 0.842 8.775 1.00 80.56 244 ILE A C 1
ATOM 1977 O O . ILE A 1 244 ? 14.621 1.834 9.120 1.00 80.56 244 ILE A O 1
ATOM 1981 N N . ASN A 1 245 ? 14.485 -0.386 8.757 1.00 84.44 245 ASN A N 1
ATOM 1982 C CA . ASN A 1 245 ? 15.884 -0.646 9.025 1.00 84.44 245 ASN A CA 1
ATOM 1983 C C . ASN A 1 245 ? 16.742 0.060 7.961 1.00 84.44 245 ASN A C 1
ATOM 1985 O O . ASN A 1 245 ? 16.777 -0.363 6.805 1.00 84.44 245 ASN A O 1
ATOM 1989 N N . GLU A 1 246 ? 17.443 1.124 8.361 1.00 86.69 246 GLU A N 1
ATOM 1990 C CA . GLU A 1 246 ? 18.271 1.937 7.463 1.00 86.69 246 GLU A CA 1
ATOM 1991 C C . GLU A 1 246 ? 19.337 1.103 6.744 1.00 86.69 246 GLU A C 1
ATOM 1993 O O . GLU A 1 246 ? 19.616 1.338 5.571 1.00 86.69 246 GLU A O 1
ATOM 1998 N N . LYS A 1 247 ? 19.897 0.078 7.401 1.00 89.44 247 LYS A N 1
ATOM 1999 C CA . LYS A 1 247 ? 20.857 -0.835 6.769 1.00 89.44 247 LYS A CA 1
ATOM 2000 C C . LYS A 1 247 ? 20.196 -1.621 5.639 1.00 89.44 247 LYS A C 1
ATOM 2002 O O . LYS A 1 247 ? 20.758 -1.676 4.549 1.00 89.44 247 LYS A O 1
ATOM 2007 N N . SER A 1 248 ? 19.017 -2.193 5.882 1.00 89.38 248 SER A N 1
ATOM 2008 C CA . SER A 1 248 ? 18.269 -2.946 4.867 1.00 89.38 248 SER A CA 1
ATOM 2009 C C . SER A 1 248 ? 17.827 -2.057 3.705 1.00 89.38 248 SER A C 1
ATOM 2011 O O . SER A 1 248 ? 17.974 -2.451 2.551 1.00 89.38 248 SER A O 1
ATOM 2013 N N . LEU A 1 249 ? 17.356 -0.839 3.991 1.00 92.38 249 LEU A N 1
ATOM 2014 C CA . LEU A 1 249 ? 16.991 0.136 2.962 1.00 92.38 249 LEU A CA 1
ATOM 2015 C C . LEU A 1 249 ? 18.201 0.524 2.104 1.00 92.38 249 LEU A C 1
ATOM 2017 O O . LEU A 1 249 ? 18.122 0.486 0.881 1.00 92.38 249 LEU A O 1
ATOM 2021 N N . ASN A 1 250 ? 19.337 0.840 2.728 1.00 94.25 250 ASN A N 1
ATOM 2022 C CA . ASN A 1 250 ? 20.558 1.201 2.009 1.00 94.25 250 ASN A CA 1
ATOM 2023 C C . ASN A 1 250 ? 21.112 0.036 1.180 1.00 94.25 250 ASN A C 1
ATOM 2025 O O . ASN A 1 250 ? 21.649 0.258 0.098 1.00 94.25 250 ASN A O 1
ATOM 2029 N N . GLN A 1 251 ? 20.993 -1.201 1.666 1.00 94.94 251 GLN A N 1
ATOM 2030 C CA . GLN A 1 251 ? 21.353 -2.391 0.891 1.00 94.94 251 GLN A CA 1
ATOM 2031 C C . GLN A 1 251 ? 20.463 -2.544 -0.344 1.00 94.94 251 GLN A C 1
ATOM 2033 O O . GLN A 1 251 ? 20.983 -2.763 -1.434 1.00 94.94 251 GLN A O 1
ATOM 2038 N N . TRP A 1 252 ? 19.149 -2.374 -0.191 1.00 95.75 252 TRP A N 1
ATOM 2039 C CA . TRP A 1 252 ? 18.215 -2.435 -1.313 1.00 95.75 252 TRP A CA 1
ATOM 2040 C C . TRP A 1 252 ? 18.454 -1.312 -2.328 1.00 95.75 252 TRP A C 1
ATOM 2042 O O . TRP A 1 252 ? 18.495 -1.578 -3.522 1.00 95.75 252 TRP A O 1
ATOM 2052 N N . LEU A 1 253 ? 18.696 -0.076 -1.873 1.00 96.19 253 LEU A N 1
ATOM 2053 C CA . LEU A 1 253 ? 19.001 1.051 -2.762 1.00 96.19 253 LEU A CA 1
ATOM 2054 C C . LEU A 1 253 ? 20.260 0.797 -3.596 1.00 96.19 253 LEU A C 1
ATOM 2056 O O . LEU A 1 253 ? 20.252 1.072 -4.790 1.00 96.19 253 LEU A O 1
ATOM 2060 N N . LYS A 1 254 ? 21.310 0.227 -2.989 1.00 96.75 254 LYS A N 1
ATOM 2061 C CA . LYS A 1 254 ? 22.527 -0.170 -3.711 1.00 96.75 254 LYS A CA 1
ATOM 2062 C C . LYS A 1 254 ? 22.247 -1.239 -4.763 1.00 96.75 254 LYS A C 1
ATOM 2064 O O . LYS A 1 254 ? 22.721 -1.103 -5.882 1.00 96.75 254 LYS A O 1
ATOM 2069 N N . ALA A 1 255 ? 21.479 -2.272 -4.413 1.00 95.75 255 ALA A N 1
ATOM 2070 C CA . ALA A 1 255 ? 21.095 -3.316 -5.361 1.00 95.75 255 ALA A CA 1
ATOM 2071 C C . ALA A 1 255 ? 20.299 -2.737 -6.543 1.00 95.75 255 ALA A C 1
ATOM 2073 O O . ALA A 1 255 ? 20.608 -3.034 -7.689 1.00 95.75 255 ALA A O 1
ATOM 2074 N N . MET A 1 256 ? 19.339 -1.846 -6.275 1.00 94.44 256 MET A N 1
ATOM 2075 C CA . MET A 1 256 ? 18.578 -1.166 -7.328 1.00 94.44 256 MET A CA 1
ATOM 2076 C C . MET A 1 256 ? 19.455 -0.307 -8.235 1.00 94.44 256 MET A C 1
ATOM 2078 O O . MET A 1 256 ? 19.259 -0.322 -9.442 1.00 94.44 256 MET A O 1
ATOM 2082 N N . THR A 1 257 ? 20.421 0.432 -7.681 1.00 96.00 257 THR A N 1
ATOM 2083 C CA . THR A 1 257 ? 21.355 1.222 -8.494 1.00 96.00 257 THR A CA 1
ATOM 2084 C C . THR A 1 257 ? 22.138 0.338 -9.461 1.00 96.00 257 THR A C 1
ATOM 2086 O O . THR A 1 257 ? 22.231 0.691 -10.630 1.00 96.00 257 THR A O 1
ATOM 2089 N N . ILE A 1 258 ? 22.622 -0.824 -9.008 1.00 96.00 258 ILE A N 1
ATOM 2090 C CA . ILE A 1 258 ? 23.333 -1.779 -9.872 1.00 96.00 258 ILE A CA 1
ATOM 2091 C C . ILE A 1 258 ? 22.425 -2.249 -11.020 1.00 96.00 258 ILE A C 1
ATOM 2093 O O . ILE A 1 258 ? 22.805 -2.130 -12.180 1.00 96.00 258 ILE A O 1
ATOM 2097 N N . ILE A 1 259 ? 21.197 -2.676 -10.711 1.00 93.25 259 ILE A N 1
ATOM 2098 C CA . ILE A 1 259 ? 20.222 -3.142 -11.715 1.00 93.25 259 ILE A CA 1
ATOM 2099 C C . ILE A 1 259 ? 19.910 -2.050 -12.753 1.00 93.25 259 ILE A C 1
ATOM 2101 O O . ILE A 1 259 ? 19.815 -2.315 -13.952 1.00 93.25 259 ILE A O 1
ATOM 2105 N N . ILE A 1 260 ? 19.750 -0.800 -12.308 1.00 92.69 260 ILE A N 1
ATOM 2106 C CA . ILE A 1 260 ? 19.491 0.345 -13.193 1.00 92.69 260 ILE A CA 1
ATOM 2107 C C . ILE A 1 260 ? 20.695 0.596 -14.116 1.00 92.69 260 ILE A C 1
ATOM 2109 O O . ILE A 1 260 ? 20.513 0.807 -15.315 1.00 92.69 260 ILE A O 1
ATOM 2113 N N . GLU A 1 261 ? 21.918 0.553 -13.583 1.00 94.38 261 GLU A N 1
ATOM 2114 C CA . GLU A 1 261 ? 23.154 0.735 -14.356 1.00 94.38 261 GLU A CA 1
ATOM 2115 C C . GLU A 1 261 ? 23.363 -0.373 -15.401 1.00 94.38 261 GLU A C 1
ATOM 2117 O O . GLU A 1 261 ? 23.797 -0.090 -16.525 1.00 94.38 261 GLU A O 1
ATOM 2122 N N . GLU A 1 262 ? 23.011 -1.615 -15.065 1.00 92.06 262 GLU A N 1
ATOM 2123 C CA . GLU A 1 262 ? 23.016 -2.757 -15.984 1.00 92.06 262 GLU A CA 1
ATOM 2124 C C . GLU A 1 262 ? 22.028 -2.531 -17.138 1.00 92.06 262 GLU A C 1
ATOM 2126 O O . GLU A 1 262 ? 22.438 -2.527 -18.302 1.00 92.06 262 GLU A O 1
ATOM 2131 N N . CYS A 1 263 ? 20.766 -2.197 -16.834 1.00 89.31 263 CYS A N 1
ATOM 2132 C CA . CYS A 1 263 ? 19.747 -1.890 -17.847 1.00 89.31 263 CYS A CA 1
ATOM 2133 C C . CYS A 1 263 ? 20.173 -0.735 -18.774 1.00 89.31 263 CYS A C 1
ATOM 2135 O O . CYS A 1 263 ? 20.005 -0.805 -19.995 1.00 89.31 263 CYS A O 1
ATOM 2137 N N . ALA A 1 264 ? 20.759 0.326 -18.210 1.00 89.44 264 ALA A N 1
ATOM 2138 C CA . ALA A 1 264 ? 21.235 1.482 -18.967 1.00 89.44 264 ALA A CA 1
ATOM 2139 C C . ALA A 1 264 ? 22.420 1.133 -19.887 1.00 89.44 264 ALA A C 1
ATOM 2141 O O . ALA A 1 264 ? 22.560 1.684 -20.986 1.00 89.44 264 ALA A O 1
ATOM 2142 N N . THR A 1 265 ? 23.293 0.223 -19.453 1.00 92.19 265 THR A N 1
ATOM 2143 C CA . THR A 1 265 ? 24.423 -0.265 -20.253 1.00 92.19 265 THR A CA 1
ATOM 2144 C C . THR A 1 265 ? 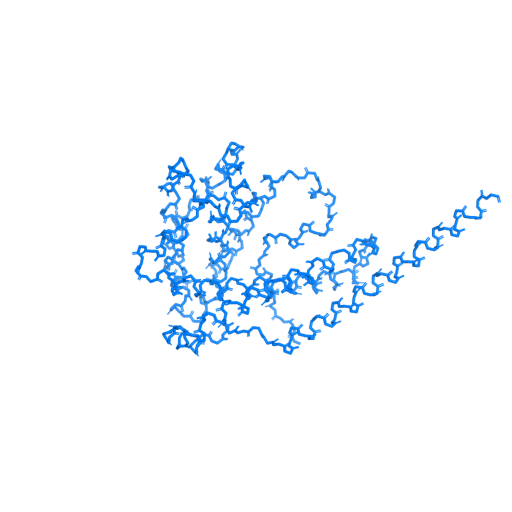23.931 -1.107 -21.426 1.00 92.19 265 THR A C 1
ATOM 2146 O O . THR A 1 265 ? 24.333 -0.862 -22.567 1.00 92.19 265 THR A O 1
ATOM 2149 N N . GLU A 1 266 ? 23.002 -2.029 -21.178 1.00 88.50 266 GLU A N 1
ATOM 2150 C CA . GLU A 1 266 ? 22.369 -2.846 -22.217 1.00 88.50 266 GLU A CA 1
ATOM 2151 C C . GL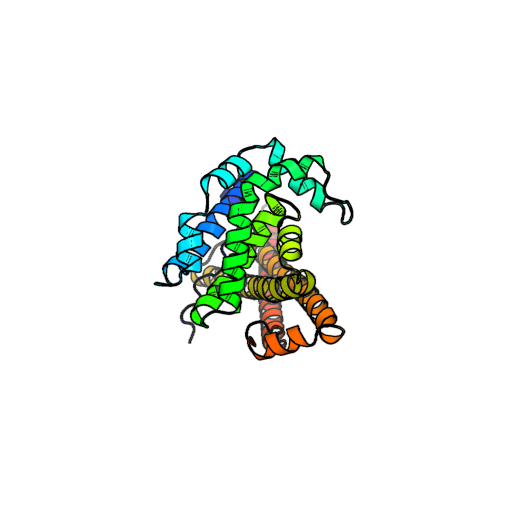U A 1 266 ? 21.607 -1.999 -23.241 1.00 88.50 266 GLU A C 1
ATOM 2153 O O . GLU A 1 266 ? 21.714 -2.234 -24.446 1.00 88.50 266 GLU A O 1
ATOM 2158 N N . ALA A 1 267 ? 20.894 -0.963 -22.789 1.00 86.19 267 ALA A N 1
ATOM 2159 C CA . ALA A 1 267 ? 20.199 -0.021 -23.662 1.00 86.19 267 ALA A CA 1
ATOM 2160 C C . ALA A 1 267 ? 21.151 0.674 -24.647 1.00 86.19 267 ALA A C 1
ATOM 2162 O O . ALA A 1 267 ? 20.859 0.764 -25.841 1.00 86.19 267 ALA A O 1
ATOM 2163 N N . LYS A 1 268 ? 22.303 1.150 -24.156 1.00 89.25 268 LYS A N 1
ATOM 2164 C CA . LYS A 1 268 ? 23.322 1.813 -24.987 1.00 89.25 268 LYS A CA 1
ATOM 2165 C C . LYS A 1 268 ? 23.942 0.856 -25.999 1.00 89.25 268 LYS A C 1
ATOM 2167 O O . LYS A 1 268 ? 24.193 1.249 -27.136 1.00 89.25 268 LYS A O 1
ATOM 2172 N N . GLU A 1 269 ? 24.203 -0.382 -25.595 1.00 89.25 269 GLU A N 1
ATOM 2173 C CA . GLU A 1 269 ? 24.756 -1.403 -26.483 1.00 89.25 269 GLU A CA 1
ATOM 2174 C C . GLU A 1 269 ? 23.757 -1.800 -27.579 1.00 89.25 269 GLU A C 1
ATOM 2176 O O . GLU A 1 269 ? 24.128 -1.912 -28.748 1.00 89.25 269 GLU A O 1
ATOM 2181 N N . LEU A 1 270 ? 22.472 -1.926 -27.236 1.00 86.56 270 LEU A N 1
ATOM 2182 C CA . LEU A 1 270 ? 21.410 -2.167 -28.208 1.00 86.56 270 LEU A CA 1
ATOM 2183 C C . LEU A 1 270 ? 21.303 -1.023 -29.229 1.00 86.56 270 LEU A C 1
ATOM 2185 O O . LEU A 1 270 ? 21.277 -1.285 -30.431 1.00 86.56 270 LEU A O 1
ATOM 2189 N N . ASP A 1 271 ? 21.310 0.234 -28.775 1.00 86.19 271 ASP A N 1
ATOM 2190 C CA . ASP A 1 271 ? 21.286 1.403 -29.663 1.00 86.19 271 ASP A CA 1
ATOM 2191 C C . ASP A 1 271 ? 22.488 1.407 -30.628 1.00 86.19 271 ASP A C 1
ATOM 2193 O O . ASP A 1 271 ? 22.319 1.652 -31.824 1.00 86.19 271 ASP A O 1
ATOM 2197 N N . ARG A 1 272 ? 23.699 1.082 -30.143 1.00 89.19 272 ARG A N 1
ATOM 2198 C CA . ARG A 1 272 ? 24.906 0.976 -30.986 1.00 89.19 272 ARG A CA 1
ATOM 2199 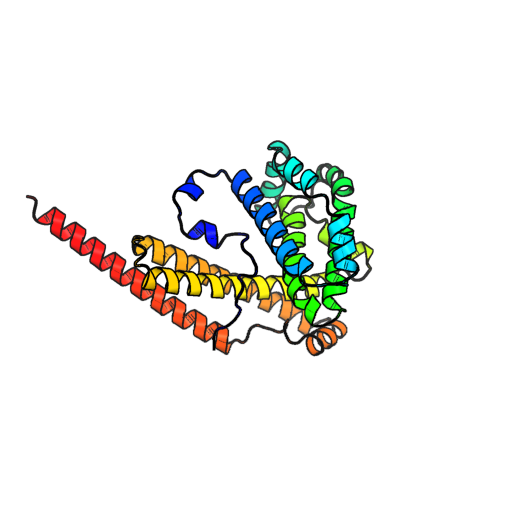C C . ARG A 1 272 ? 24.767 -0.097 -32.060 1.00 89.19 272 ARG A C 1
ATOM 2201 O O . ARG A 1 272 ? 25.118 0.149 -33.212 1.00 89.19 272 ARG A O 1
ATOM 2208 N N . ARG A 1 273 ? 24.242 -1.273 -31.707 1.00 88.25 273 ARG A N 1
ATOM 2209 C CA . ARG A 1 273 ? 24.010 -2.370 -32.662 1.00 88.25 273 ARG A CA 1
ATOM 2210 C C . ARG A 1 273 ? 22.992 -1.984 -33.727 1.00 88.25 273 ARG A C 1
ATOM 2212 O O . ARG A 1 273 ? 23.213 -2.260 -34.902 1.00 88.25 273 ARG A O 1
ATOM 2219 N N . ILE A 1 274 ? 21.915 -1.306 -33.331 1.00 86.56 274 ILE A N 1
ATOM 2220 C CA . ILE A 1 274 ? 20.903 -0.784 -34.256 1.00 86.56 274 ILE A CA 1
ATOM 2221 C C . ILE A 1 274 ? 21.532 0.237 -35.213 1.00 86.56 274 ILE A C 1
ATOM 2223 O O . ILE A 1 274 ? 21.301 0.162 -36.417 1.00 86.56 274 ILE A O 1
ATOM 2227 N N . GLN A 1 275 ? 22.347 1.169 -34.715 1.00 86.25 275 GLN A N 1
ATOM 2228 C CA . GLN A 1 275 ? 23.034 2.156 -35.556 1.00 86.25 275 GLN A CA 1
ATOM 2229 C C . GLN A 1 275 ? 24.025 1.504 -36.529 1.00 86.25 275 GLN A C 1
ATOM 2231 O O . GLN A 1 275 ? 24.038 1.858 -37.706 1.00 86.25 275 GLN A O 1
ATOM 2236 N N . ALA A 1 276 ? 24.808 0.522 -36.073 1.00 87.75 276 ALA A N 1
ATOM 2237 C CA . ALA A 1 276 ? 25.731 -0.224 -36.927 1.00 87.75 276 ALA A CA 1
ATOM 2238 C C . ALA A 1 276 ? 24.995 -1.002 -38.031 1.00 87.75 276 ALA A C 1
ATOM 2240 O O . ALA A 1 276 ? 25.421 -0.976 -39.181 1.00 87.75 276 ALA A O 1
ATOM 2241 N N . ALA A 1 277 ? 23.863 -1.637 -37.711 1.00 83.38 277 ALA A N 1
ATOM 2242 C CA . ALA A 1 277 ? 23.050 -2.357 -38.691 1.00 83.38 277 ALA A CA 1
ATOM 2243 C C . ALA A 1 277 ? 22.458 -1.428 -39.768 1.00 83.38 277 ALA A C 1
ATOM 2245 O O . ALA A 1 277 ? 22.434 -1.791 -40.941 1.00 83.38 277 ALA A O 1
ATOM 2246 N N . HIS A 1 278 ? 22.032 -0.217 -39.394 1.00 76.44 278 HIS A N 1
ATOM 2247 C CA . HIS A 1 278 ? 21.536 0.777 -40.352 1.00 76.44 278 HIS A CA 1
ATOM 2248 C C . HIS A 1 278 ? 22.659 1.450 -41.160 1.00 76.44 278 HIS A C 1
ATOM 2250 O O . HIS A 1 278 ? 22.436 1.824 -42.306 1.00 76.44 278 HIS A O 1
ATOM 2256 N N .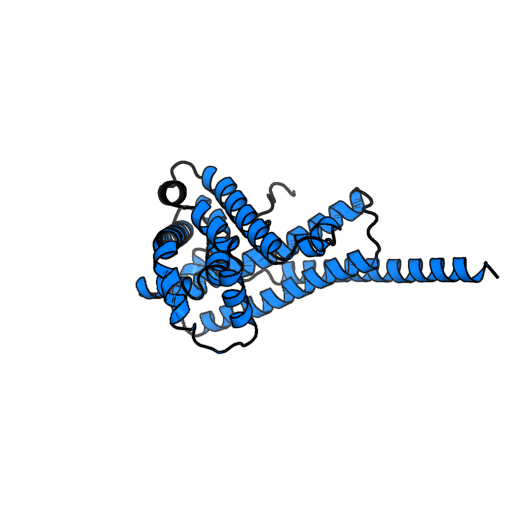 GLY A 1 279 ? 23.869 1.570 -40.605 1.00 63.62 279 GLY A N 1
ATOM 2257 C CA . GLY A 1 279 ? 25.035 2.133 -41.299 1.00 63.62 279 GLY A CA 1
ATOM 2258 C C . GLY A 1 279 ? 25.666 1.220 -42.360 1.00 63.62 279 GLY A C 1
ATOM 2259 O O . GLY A 1 279 ? 26.453 1.701 -43.165 1.00 63.62 279 GLY A O 1
ATOM 2260 N N . ILE A 1 280 ? 25.327 -0.074 -42.378 1.00 56.22 280 ILE A N 1
ATOM 2261 C CA . ILE A 1 2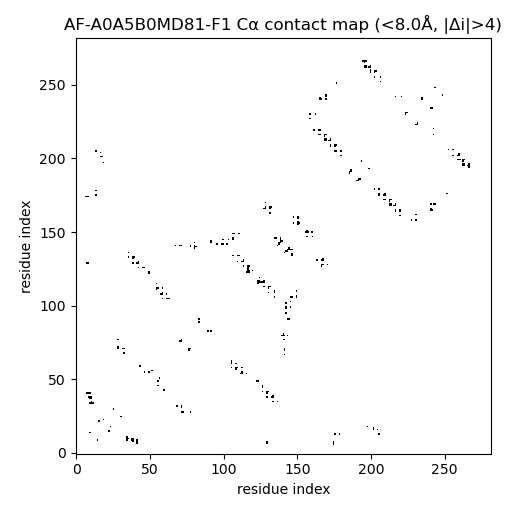80 ? 25.806 -1.062 -43.368 1.00 56.22 280 ILE A CA 1
ATOM 2262 C C . ILE A 1 280 ? 24.864 -1.149 -44.593 1.00 56.22 280 ILE A C 1
ATOM 2264 O O . ILE A 1 280 ? 25.214 -1.750 -45.603 1.00 56.22 280 ILE A O 1
ATOM 2268 N N . ALA A 1 281 ? 23.677 -0.533 -44.540 1.00 51.00 281 ALA A N 1
ATOM 2269 C CA . ALA A 1 281 ? 22.653 -0.615 -45.589 1.00 51.00 281 ALA A CA 1
ATOM 2270 C C . ALA A 1 281 ? 22.781 0.443 -46.714 1.00 51.00 281 ALA A C 1
ATOM 2272 O O . ALA A 1 281 ? 21.801 0.692 -47.420 1.00 51.00 281 ALA A O 1
ATOM 2273 N N . HIS A 1 282 ? 23.957 1.059 -46.886 1.00 41.62 282 HIS A N 1
ATOM 2274 C CA . HIS A 1 282 ? 24.240 2.062 -47.921 1.00 41.62 282 HIS A CA 1
ATOM 2275 C C . HIS A 1 282 ? 25.383 1.645 -48.843 1.00 41.62 282 HIS A C 1
ATOM 2277 O O . HIS A 1 282 ? 26.433 1.211 -48.321 1.00 41.62 282 HIS A O 1
#

Foldseek 3Di:
DDPDPPQQAPADDQVLLLPPVVSVPDDPLVNLLVRLVRLVVNLCVLLVVPPPPVLSVVLVVPPDSPVVNVQSPDPVNQVLLVVVVPDPDDDRPPVLVVQLVVCLVNLLSLVVLLVCLLPHDVSSVSSNLSSLVNNVSCCRGPRPCSLLVSLVVVVRSVLSVLVSLLSNLVSQLVSLLVSLVVVVVCCVPVVPPDQLVSNLSSLVVSLVSNVVSLVVVVVSVVVCVPDDPPSVVSCVVVVVSPRDDPVVNVVSSVVSVVSSVVSVVSNVVVVVVVVVVVVVPD

Nearest PDB structures (foldseek):
  8qai-assembly2_B  TM=2.324E-01  e=2.786E+00  synthetic construct
  3q84-assembly2_G  TM=2.628E-01  e=3.459E+00  Homo sapiens
  1jad-assembly1_B  TM=1.530E-01  e=1.887E+00  Meleagris gallopavo